Protein AF-A0A2K3DVG2-F1 (afdb_monomer_lite)

Structure (mmCIF, N/CA/C/O backbone):
data_AF-A0A2K3DVG2-F1
#
_entry.id   AF-A0A2K3DVG2-F1
#
loop_
_atom_site.group_PDB
_atom_site.id
_atom_site.type_symbol
_atom_site.label_atom_id
_atom_site.label_alt_id
_atom_site.label_comp_id
_atom_site.label_asym_id
_atom_site.label_entity_id
_atom_site.label_seq_id
_atom_site.pdbx_PDB_ins_code
_atom_site.Cartn_x
_atom_site.Cartn_y
_atom_site.Cartn_z
_atom_site.occupancy
_atom_site.B_iso_or_equiv
_atom_site.auth_seq_id
_atom_site.auth_comp_id
_atom_site.auth_asym_id
_atom_site.auth_atom_id
_atom_site.pdbx_PDB_model_num
ATOM 1 N N . MET A 1 1 ? -57.241 -81.208 40.219 1.00 37.62 1 MET A N 1
ATOM 2 C CA . MET A 1 1 ? -57.334 -80.930 41.671 1.00 37.62 1 MET A CA 1
ATOM 3 C C . MET A 1 1 ? -57.726 -79.460 41.847 1.00 37.62 1 MET A C 1
ATOM 5 O O . MET A 1 1 ? -57.375 -78.682 40.974 1.00 37.62 1 MET A O 1
ATOM 9 N N . MET A 1 2 ? -58.515 -79.149 42.882 1.00 37.03 2 MET A N 1
ATOM 10 C CA . MET A 1 2 ? -59.071 -77.847 43.342 1.00 37.03 2 MET A CA 1
ATOM 11 C C . MET A 1 2 ? -58.503 -76.542 42.711 1.00 37.03 2 MET A C 1
ATOM 13 O O . MET A 1 2 ? -57.295 -76.361 42.696 1.00 37.03 2 MET A O 1
ATOM 17 N N . LEU A 1 3 ? -59.315 -75.684 42.054 1.00 40.66 3 LEU A N 1
ATOM 18 C CA . LEU A 1 3 ? -60.204 -74.611 42.604 1.00 40.66 3 LEU A CA 1
ATOM 19 C C . LEU A 1 3 ? -59.405 -73.389 43.159 1.00 40.66 3 LEU A C 1
ATOM 21 O O . LEU A 1 3 ? -58.378 -73.592 43.781 1.00 40.66 3 LEU A O 1
ATOM 25 N N . THR A 1 4 ? -59.778 -72.100 43.002 1.00 40.56 4 THR A N 1
ATOM 26 C CA . THR A 1 4 ? -61.081 -71.469 42.653 1.00 40.56 4 THR A CA 1
ATOM 27 C C . THR A 1 4 ? -60.950 -69.974 42.239 1.00 40.56 4 THR A C 1
ATOM 29 O O . THR A 1 4 ? -60.139 -69.288 42.837 1.00 40.56 4 THR A O 1
ATOM 32 N N . ARG A 1 5 ? -61.832 -69.492 41.325 1.00 41.22 5 ARG A N 1
ATOM 33 C CA . ARG A 1 5 ? -62.640 -68.212 41.263 1.00 41.22 5 ARG A CA 1
ATOM 34 C C . ARG A 1 5 ? -62.064 -66.867 41.803 1.00 41.22 5 ARG A C 1
ATOM 36 O O . ARG A 1 5 ? -61.372 -66.850 42.803 1.00 41.22 5 ARG A O 1
ATOM 43 N N . LYS A 1 6 ? -62.412 -65.662 41.305 1.00 37.72 6 LYS A N 1
ATOM 44 C CA . LYS A 1 6 ? -63.638 -65.076 40.671 1.00 37.72 6 LYS A CA 1
ATOM 45 C C . LYS A 1 6 ? -63.215 -64.049 39.578 1.00 37.72 6 LYS A C 1
ATOM 47 O O . LYS A 1 6 ? -62.114 -63.536 39.699 1.00 37.72 6 LYS A O 1
ATOM 52 N N . ALA A 1 7 ? -63.917 -63.702 38.487 1.00 43.44 7 ALA A N 1
ATOM 53 C CA . ALA A 1 7 ? -65.335 -63.692 38.063 1.00 43.44 7 ALA A CA 1
ATOM 54 C C . ALA A 1 7 ? -66.119 -62.370 38.285 1.00 43.44 7 ALA A C 1
ATOM 56 O O . ALA A 1 7 ? -65.993 -61.772 39.350 1.00 43.44 7 ALA A O 1
ATOM 57 N N . ILE A 1 8 ? -67.016 -62.081 37.304 1.00 40.38 8 ILE A N 1
ATOM 58 C CA . ILE A 1 8 ? -68.027 -60.984 37.162 1.00 40.38 8 ILE A CA 1
ATOM 59 C C . ILE A 1 8 ? -67.451 -59.657 36.586 1.00 40.38 8 ILE A C 1
ATOM 61 O O . ILE A 1 8 ? -66.428 -59.211 37.085 1.00 40.38 8 ILE A O 1
ATOM 65 N N . ALA A 1 9 ? -68.026 -58.955 35.580 1.00 35.47 9 ALA A N 1
ATOM 66 C CA . ALA A 1 9 ? -69.051 -59.258 34.542 1.00 35.47 9 ALA A CA 1
ATOM 67 C C . ALA A 1 9 ? -69.053 -58.194 33.385 1.00 35.47 9 ALA A C 1
ATOM 69 O O . ALA A 1 9 ? -68.269 -57.251 33.426 1.00 35.47 9 ALA A O 1
ATOM 70 N N . GLY A 1 10 ? -69.919 -58.354 32.359 1.00 33.94 10 GLY A N 1
ATOM 71 C CA . GLY A 1 10 ? -70.271 -57.356 31.305 1.00 33.94 10 GLY A CA 1
ATOM 72 C C . GLY A 1 10 ? -71.602 -56.615 31.601 1.00 33.94 10 GLY A C 1
ATOM 73 O O . GLY A 1 10 ? -71.868 -56.457 32.794 1.00 33.94 10 GLY A O 1
ATOM 74 N N . PRO A 1 11 ? -72.482 -56.225 30.626 1.00 46.34 11 PRO A N 1
ATOM 75 C CA . PRO A 1 11 ? -72.578 -56.653 29.203 1.00 46.34 11 PRO A CA 1
ATOM 76 C C . PRO A 1 11 ? -72.998 -55.567 28.143 1.00 46.34 11 PRO A C 1
ATOM 78 O O . PRO A 1 11 ? -73.192 -54.408 28.480 1.00 46.34 11 PRO A O 1
ATOM 81 N N . GLY A 1 12 ? -73.243 -56.001 26.882 1.00 32.56 12 GLY A N 1
ATOM 82 C CA . GLY A 1 12 ? -74.268 -55.471 25.926 1.00 32.56 12 GLY A CA 1
ATOM 83 C C . GLY A 1 12 ? -73.875 -54.263 25.043 1.00 32.56 12 GLY A C 1
ATOM 84 O O . GLY A 1 12 ? -73.719 -53.180 25.582 1.00 32.56 12 GLY A O 1
ATOM 85 N N . VAL A 1 13 ? -73.631 -54.296 23.716 1.00 36.81 13 VAL A N 1
ATOM 86 C CA . VAL A 1 13 ? -74.191 -54.995 22.514 1.00 36.81 13 VAL A CA 1
ATOM 87 C C . VAL A 1 13 ? -75.562 -54.447 22.029 1.00 36.81 13 VAL A C 1
ATOM 89 O O . VAL A 1 13 ? -76.432 -54.222 22.859 1.00 36.81 13 VAL A O 1
ATOM 92 N N . VAL A 1 14 ? -75.768 -54.366 20.688 1.00 37.28 14 VAL A N 1
ATOM 93 C CA . VAL A 1 14 ? -77.052 -54.132 19.936 1.00 37.28 14 VAL A CA 1
ATOM 94 C C . VAL A 1 14 ? -77.483 -52.633 19.837 1.00 37.28 14 VAL A C 1
ATOM 96 O O . VAL A 1 14 ? -77.373 -51.926 20.823 1.00 37.28 14 VAL A O 1
ATOM 99 N N . SER A 1 15 ? -77.988 -52.021 18.737 1.00 36.34 15 SER A N 1
ATOM 100 C CA . SER A 1 15 ? -78.215 -52.378 17.308 1.00 36.34 15 SER A CA 1
ATOM 101 C C . SER A 1 15 ? -78.378 -51.124 16.404 1.00 36.34 15 SER A C 1
ATOM 103 O O . SER A 1 15 ? -78.744 -50.050 16.863 1.00 36.34 15 SER A O 1
ATOM 105 N N . SER A 1 16 ? -78.205 -51.337 15.092 1.00 38.72 16 SER A N 1
ATOM 106 C CA . SER A 1 16 ? -78.696 -50.575 13.922 1.00 38.72 16 SER A CA 1
ATOM 107 C C . SER A 1 16 ? -79.990 -49.731 14.034 1.00 38.72 16 SER A C 1
ATOM 109 O O . SER A 1 16 ? -80.951 -50.139 14.690 1.00 38.72 16 SER A O 1
ATOM 111 N N . ARG A 1 17 ? -80.097 -48.691 13.180 1.00 36.03 17 ARG A N 1
ATOM 112 C CA . ARG A 1 17 ? -80.948 -48.744 11.960 1.00 36.03 17 ARG A CA 1
ATOM 113 C C . ARG A 1 17 ? -80.698 -47.604 10.960 1.00 36.03 17 ARG A C 1
ATOM 115 O O . ARG A 1 17 ? -80.512 -46.455 11.334 1.00 36.03 17 ARG A O 1
ATOM 122 N N . SER A 1 18 ? -80.773 -47.953 9.675 1.00 42.66 18 SER A N 1
ATOM 123 C CA . SER A 1 18 ? -80.978 -47.023 8.558 1.00 42.66 18 SER A CA 1
ATOM 124 C C . SER A 1 18 ? -82.474 -46.924 8.257 1.00 42.66 18 SER A C 1
ATOM 126 O O . SER A 1 18 ? -83.142 -47.956 8.179 1.00 42.66 18 SER A O 1
ATOM 128 N N . THR A 1 19 ? -82.980 -45.711 8.028 1.00 40.72 19 THR A N 1
ATOM 129 C CA . THR A 1 19 ? -84.253 -45.467 7.332 1.00 40.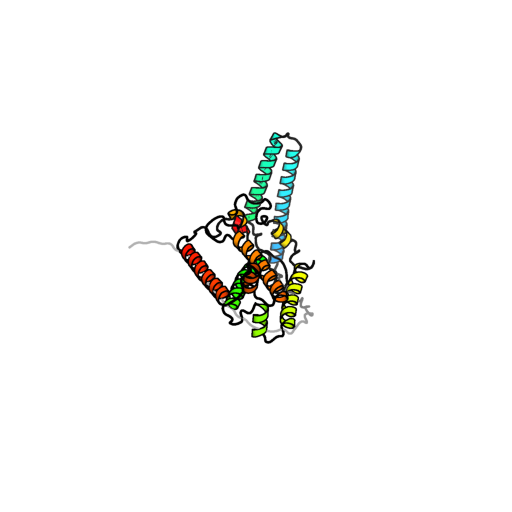72 19 THR A CA 1
ATOM 130 C C . THR A 1 19 ? -84.162 -44.168 6.542 1.00 40.72 19 THR A C 1
ATOM 132 O O . THR A 1 19 ? -84.059 -43.091 7.125 1.00 40.72 19 THR A O 1
ATOM 135 N N . ALA A 1 20 ? -84.245 -44.261 5.218 1.00 37.03 20 ALA A N 1
ATOM 136 C CA . ALA A 1 20 ? -84.436 -43.114 4.338 1.00 37.03 20 ALA A CA 1
ATOM 137 C C . ALA A 1 20 ? -85.915 -42.996 3.949 1.00 37.03 20 ALA A C 1
ATOM 139 O O . ALA A 1 20 ? -86.496 -44.013 3.565 1.00 37.03 20 ALA A O 1
ATOM 140 N N . ARG A 1 21 ? -86.488 -41.779 3.936 1.00 35.72 21 ARG A N 1
ATOM 141 C CA . ARG A 1 21 ? -87.393 -41.328 2.855 1.00 35.72 21 ARG A CA 1
ATOM 142 C C . ARG A 1 21 ? -87.880 -39.879 2.974 1.00 35.72 21 ARG A C 1
ATOM 144 O O . ARG A 1 21 ? -87.910 -39.310 4.053 1.00 35.72 21 ARG A O 1
ATOM 151 N N . ALA A 1 22 ? -88.392 -39.430 1.823 1.00 35.47 22 ALA A N 1
ATOM 152 C CA . ALA A 1 22 ? -89.328 -38.329 1.584 1.00 35.47 22 ALA A CA 1
ATOM 153 C C . ALA A 1 22 ? -88.763 -36.904 1.696 1.00 35.47 22 ALA A C 1
ATOM 155 O O . ALA A 1 22 ? -88.373 -36.434 2.758 1.00 35.47 22 ALA A O 1
ATOM 156 N N . GLY A 1 23 ? -88.757 -36.210 0.555 1.00 36.94 23 GLY A N 1
ATOM 157 C CA . GLY A 1 23 ? -88.440 -34.788 0.476 1.00 36.94 23 GLY A CA 1
ATOM 158 C C . GLY A 1 23 ? -89.676 -33.904 0.637 1.00 36.94 23 GLY A C 1
ATOM 159 O O . GLY A 1 23 ? -90.808 -34.347 0.445 1.00 36.94 23 GLY A O 1
ATOM 160 N N . VAL A 1 24 ? -89.424 -32.627 0.916 1.00 40.53 24 VAL A N 1
ATOM 161 C CA . VAL A 1 24 ? -90.372 -31.516 0.776 1.00 40.53 24 VAL A CA 1
ATOM 162 C C . VAL A 1 24 ? -89.637 -30.384 0.050 1.00 40.53 24 VAL A C 1
ATOM 164 O O . VAL A 1 24 ? -88.435 -30.197 0.243 1.00 40.53 24 VAL A O 1
ATOM 167 N N . ALA A 1 25 ? -90.344 -29.681 -0.835 1.00 43.41 25 ALA A N 1
ATOM 168 C CA . ALA A 1 25 ? -89.818 -28.588 -1.656 1.00 43.41 25 ALA A CA 1
ATOM 169 C C . ALA A 1 25 ? -89.560 -27.300 -0.819 1.00 43.41 25 ALA A C 1
ATOM 171 O O . ALA A 1 25 ? -89.918 -27.255 0.360 1.00 43.41 25 ALA A O 1
ATOM 172 N N . PRO A 1 26 ? -88.876 -26.271 -1.361 1.00 46.56 26 PRO A N 1
ATOM 173 C CA . PRO A 1 26 ? -88.075 -25.357 -0.546 1.00 46.56 26 PRO A CA 1
ATOM 174 C C . PRO A 1 26 ? -88.854 -24.202 0.097 1.00 46.56 26 PRO A C 1
ATOM 176 O O . PRO A 1 26 ? -89.750 -23.612 -0.504 1.00 46.56 26 PRO A O 1
ATOM 179 N N . VAL A 1 27 ? -88.392 -23.788 1.280 1.00 48.88 27 VAL A N 1
ATOM 180 C CA . VAL A 1 27 ? -88.688 -22.475 1.875 1.00 48.88 27 VAL A CA 1
ATOM 181 C C . VAL A 1 27 ? -87.583 -21.492 1.451 1.00 48.88 27 VAL A C 1
ATOM 183 O O . VAL A 1 27 ? -86.404 -21.837 1.582 1.00 48.88 27 VAL A O 1
ATOM 186 N N . PRO A 1 28 ? -87.903 -20.278 0.961 1.00 43.75 28 PRO A N 1
ATOM 187 C CA . PRO A 1 28 ? -86.893 -19.311 0.539 1.00 43.75 28 PRO A CA 1
ATOM 188 C C . PRO A 1 28 ? -86.192 -18.686 1.752 1.00 43.75 28 PRO A C 1
ATOM 190 O O . PRO A 1 28 ? -86.671 -17.723 2.351 1.00 43.75 28 PRO A O 1
ATOM 193 N N . LEU A 1 29 ? -85.028 -19.226 2.116 1.00 44.28 29 LEU A N 1
ATOM 194 C CA . LEU A 1 29 ? -84.149 -18.595 3.096 1.00 44.28 29 LEU A CA 1
ATOM 195 C C . LEU A 1 29 ? -83.427 -17.399 2.463 1.00 44.28 29 LEU A C 1
ATOM 197 O O . LEU A 1 29 ? -82.769 -17.517 1.431 1.00 44.28 29 LEU A O 1
ATOM 201 N N . GLN A 1 30 ? -83.568 -16.250 3.123 1.00 48.69 30 GLN A N 1
ATOM 202 C CA . GLN A 1 30 ? -82.983 -14.961 2.752 1.00 48.69 30 GLN A CA 1
ATOM 203 C C . GLN A 1 30 ? -81.460 -15.055 2.531 1.00 48.69 30 GLN A C 1
ATOM 205 O O . GLN A 1 30 ? -80.800 -15.894 3.157 1.00 48.69 30 GLN A O 1
ATOM 210 N N . PRO A 1 31 ? -80.870 -14.191 1.678 1.00 41.28 31 PRO A N 1
ATOM 211 C CA . PRO A 1 31 ? -79.449 -14.252 1.360 1.00 41.28 31 PRO A CA 1
ATOM 212 C C . PRO A 1 31 ? -78.599 -14.028 2.614 1.00 41.28 31 PRO A C 1
ATOM 214 O O . PRO A 1 31 ? -78.414 -12.902 3.078 1.00 41.28 31 PRO A O 1
ATOM 217 N N . ARG A 1 32 ? -78.028 -15.114 3.149 1.00 40.12 32 ARG A N 1
ATOM 218 C CA . ARG A 1 32 ? -76.966 -15.024 4.151 1.00 40.12 32 ARG A CA 1
ATOM 219 C C . ARG A 1 32 ? -75.759 -14.363 3.501 1.00 40.12 32 ARG A C 1
ATOM 221 O O . ARG A 1 32 ? -75.013 -15.014 2.769 1.00 40.12 32 ARG A O 1
ATOM 228 N N . LEU A 1 33 ? -75.572 -13.080 3.809 1.00 43.88 33 LEU A N 1
ATOM 229 C CA . LEU A 1 33 ? -74.310 -12.370 3.649 1.00 43.88 33 LEU A CA 1
ATOM 230 C C . LEU A 1 33 ? -73.185 -13.282 4.142 1.00 43.88 33 LEU A C 1
ATOM 232 O O . LEU A 1 33 ? -73.081 -13.569 5.336 1.00 43.88 33 LEU A O 1
ATOM 236 N N . ARG A 1 34 ? -72.355 -13.767 3.213 1.00 39.91 34 ARG A N 1
ATOM 237 C CA . ARG A 1 34 ? -71.096 -14.411 3.574 1.00 39.91 34 ARG A CA 1
ATOM 238 C C . ARG A 1 34 ? -70.229 -13.318 4.178 1.00 39.91 34 ARG A C 1
ATOM 240 O O . ARG A 1 34 ? -69.643 -12.535 3.435 1.00 39.91 34 ARG A O 1
ATOM 247 N N . SER A 1 35 ? -70.142 -13.269 5.504 1.00 46.75 35 SER A N 1
ATOM 248 C CA . SER A 1 35 ? -69.036 -12.576 6.144 1.00 46.75 35 SER A CA 1
ATOM 249 C C . SER A 1 35 ? -67.760 -13.238 5.636 1.00 46.75 35 SER A C 1
ATOM 251 O O . SER A 1 35 ? -67.471 -14.403 5.923 1.00 46.75 35 SER A O 1
ATOM 253 N N . SER A 1 36 ? -67.014 -12.512 4.808 1.00 44.84 36 SER A N 1
ATOM 254 C CA . SER A 1 36 ? -65.647 -12.877 4.496 1.00 44.84 36 SER A CA 1
ATOM 255 C C . SER A 1 36 ? -64.893 -12.839 5.817 1.00 44.84 36 SER A C 1
ATOM 257 O O . SER A 1 36 ? -64.574 -11.775 6.345 1.00 44.84 36 SER A O 1
ATOM 259 N N . VAL A 1 37 ? -64.629 -14.019 6.383 1.00 42.47 37 VAL A N 1
ATOM 260 C CA . VAL A 1 37 ? -63.646 -14.150 7.453 1.00 42.47 37 VAL A CA 1
ATOM 261 C C . VAL A 1 37 ? -62.312 -13.794 6.818 1.00 42.47 37 VAL A C 1
ATOM 263 O O . VAL A 1 37 ? -61.633 -14.642 6.238 1.00 42.47 37 VAL A O 1
ATOM 266 N N . VAL A 1 38 ? -61.968 -12.509 6.895 1.00 41.66 38 VAL A N 1
ATOM 267 C CA . VAL A 1 38 ? -60.622 -12.019 6.648 1.00 41.66 38 VAL A CA 1
ATOM 268 C C . VAL A 1 38 ? -59.760 -12.730 7.677 1.00 41.66 38 VAL A C 1
ATOM 270 O O . VAL A 1 38 ? -59.699 -12.337 8.842 1.00 41.66 38 VAL A O 1
ATOM 273 N N . ARG A 1 39 ? -59.124 -13.826 7.253 1.00 38.81 39 ARG A N 1
ATOM 274 C CA . ARG A 1 39 ? -58.001 -14.403 7.980 1.00 38.81 39 ARG A CA 1
ATOM 275 C C . ARG A 1 39 ? -56.922 -13.334 7.951 1.00 38.81 39 ARG A C 1
ATOM 277 O O . ARG A 1 39 ? -56.181 -13.236 6.977 1.00 38.81 39 ARG A O 1
ATOM 284 N N . ARG A 1 40 ? -56.908 -12.488 8.986 1.00 40.25 40 ARG A N 1
ATOM 285 C CA . ARG A 1 40 ? -55.844 -11.517 9.221 1.00 40.25 40 ARG A CA 1
ATOM 286 C C . ARG A 1 40 ? -54.543 -12.308 9.130 1.00 40.25 40 ARG A C 1
ATOM 288 O O . ARG A 1 40 ? -54.395 -13.303 9.843 1.00 40.25 40 ARG A O 1
ATOM 295 N N . PHE A 1 41 ? -53.675 -11.932 8.190 1.00 36.91 41 PHE A N 1
ATOM 296 C CA . PHE A 1 41 ? -52.368 -12.563 8.067 1.00 36.91 41 PHE A CA 1
ATOM 297 C C . PHE A 1 41 ? -51.701 -12.493 9.438 1.00 36.91 41 PHE A C 1
ATOM 299 O O . PHE A 1 41 ? -51.724 -11.450 10.093 1.00 36.91 41 PHE A O 1
ATOM 306 N N . LYS A 1 42 ? -51.184 -13.630 9.903 1.00 43.28 42 LYS A N 1
ATOM 307 C CA . LYS A 1 42 ? -50.429 -13.688 11.147 1.00 43.28 42 LYS A CA 1
ATOM 308 C C . LYS A 1 42 ? -49.055 -13.101 10.839 1.00 43.28 42 LYS A C 1
ATOM 310 O O . LYS A 1 42 ? -48.156 -13.831 10.437 1.00 43.28 42 LYS A O 1
ATOM 315 N N . GLU A 1 43 ? -48.954 -11.778 10.929 1.00 47.31 43 GLU A N 1
ATOM 316 C CA . GLU A 1 43 ? -47.677 -11.067 10.904 1.00 47.31 43 GLU A CA 1
ATOM 317 C C . GLU A 1 43 ? -46.760 -11.651 11.993 1.00 47.31 43 GLU A C 1
ATOM 319 O O . GLU A 1 43 ? -47.235 -12.190 13.001 1.00 47.31 43 GLU A O 1
ATOM 324 N N . ASN A 1 44 ? -45.447 -11.618 11.756 1.00 49.09 44 ASN A N 1
ATOM 325 C CA . ASN A 1 44 ? -44.454 -12.226 12.642 1.00 49.09 44 ASN A CA 1
ATOM 326 C C . ASN A 1 44 ? -44.323 -11.425 13.947 1.00 49.09 44 ASN A C 1
ATOM 328 O O . ASN A 1 44 ? -43.372 -10.669 14.133 1.00 49.09 44 ASN A O 1
ATOM 332 N N . ASN A 1 45 ? -45.254 -11.649 14.880 1.00 53.31 45 ASN A N 1
ATOM 333 C CA . ASN A 1 45 ? -45.205 -11.076 16.227 1.00 53.31 45 ASN A CA 1
ATOM 334 C C . ASN A 1 45 ? -43.869 -11.353 16.934 1.00 53.31 45 ASN A C 1
ATOM 336 O O . ASN A 1 45 ? -43.460 -10.548 17.757 1.00 53.31 45 ASN A O 1
ATOM 340 N N . GLU A 1 46 ? -43.165 -12.440 16.593 1.00 57.25 46 GLU A N 1
ATOM 341 C CA . GLU A 1 46 ? -41.865 -12.791 17.180 1.00 57.25 46 GLU A CA 1
ATOM 342 C C . GLU A 1 46 ? -40.832 -11.659 17.068 1.00 57.25 46 GLU A C 1
ATOM 344 O O . GLU A 1 46 ? -40.092 -11.421 18.017 1.00 57.25 46 GLU A O 1
ATOM 349 N N . GLU A 1 47 ? -40.798 -10.916 15.957 1.00 55.06 47 GLU A N 1
ATOM 350 C CA . GLU A 1 47 ? -39.827 -9.831 15.764 1.00 55.06 47 GLU A CA 1
ATOM 351 C C . GLU A 1 47 ? -40.197 -8.586 16.592 1.00 55.06 47 GLU A C 1
ATOM 353 O O . GLU A 1 47 ? -39.338 -7.986 17.241 1.00 55.06 47 GLU A O 1
ATOM 358 N N . THR A 1 48 ? -41.490 -8.253 16.671 1.00 60.06 48 THR A N 1
ATOM 359 C CA . THR A 1 48 ? -42.007 -7.145 17.495 1.00 60.06 48 THR A CA 1
ATOM 360 C C . THR A 1 48 ? -41.937 -7.450 18.998 1.00 60.06 48 THR A C 1
ATOM 362 O O . THR A 1 48 ? -41.616 -6.570 19.799 1.00 60.06 48 THR A O 1
ATOM 365 N N . ASP A 1 49 ? -42.184 -8.700 19.392 1.00 61.53 49 ASP A N 1
ATOM 366 C CA . ASP A 1 49 ? -42.064 -9.174 20.772 1.00 61.53 49 ASP A CA 1
ATOM 367 C C . ASP A 1 49 ? -40.588 -9.219 21.206 1.00 61.53 49 ASP A C 1
ATOM 369 O O . ASP A 1 49 ? -40.270 -8.801 22.322 1.00 61.53 49 ASP A O 1
ATOM 373 N N . LEU A 1 50 ? -39.665 -9.616 20.316 1.00 65.12 50 LEU A N 1
ATOM 374 C CA . LEU A 1 50 ? -38.216 -9.509 20.539 1.00 65.12 50 LEU A CA 1
ATOM 375 C C . LEU A 1 50 ? -37.758 -8.051 20.696 1.00 65.12 50 LEU A C 1
ATOM 377 O O . LEU A 1 50 ? -36.944 -7.764 21.577 1.00 65.12 50 LEU A O 1
ATOM 381 N N . GLU A 1 51 ? -38.270 -7.110 19.897 1.00 68.44 51 GLU A N 1
ATOM 382 C CA . GLU A 1 51 ? -37.975 -5.685 20.096 1.00 68.44 51 GLU A CA 1
ATOM 383 C C . GLU A 1 51 ? -38.525 -5.151 21.426 1.00 68.44 51 GLU A C 1
ATOM 385 O O . GLU A 1 51 ? -37.822 -4.415 22.126 1.00 68.44 51 GLU A O 1
ATOM 390 N N . MET A 1 52 ? -39.743 -5.536 21.823 1.00 64.56 52 MET A N 1
ATOM 391 C CA . MET A 1 52 ? -40.301 -5.160 23.127 1.00 64.56 52 MET A CA 1
ATOM 392 C C . MET A 1 52 ? -39.504 -5.748 24.297 1.00 64.56 52 MET A C 1
ATOM 394 O O . MET A 1 52 ? -39.283 -5.045 25.284 1.00 64.56 52 MET A O 1
ATOM 398 N N . GLN A 1 53 ? -39.033 -6.994 24.195 1.00 66.56 53 GLN A N 1
ATOM 399 C CA . GLN A 1 53 ? -38.154 -7.600 25.200 1.00 66.56 53 GLN A CA 1
ATOM 400 C C . GLN A 1 53 ? -36.825 -6.839 25.305 1.00 66.56 53 GLN A C 1
ATOM 402 O O . GLN A 1 53 ? -36.466 -6.400 26.397 1.00 66.56 53 GLN A O 1
ATOM 407 N N . ARG A 1 54 ? -36.153 -6.557 24.178 1.00 67.56 54 ARG A N 1
ATOM 408 C CA . ARG A 1 54 ? -34.906 -5.765 24.161 1.00 67.56 54 ARG A CA 1
ATOM 409 C C . ARG A 1 54 ? -35.086 -4.357 24.734 1.00 67.56 54 ARG A C 1
ATOM 411 O O . ARG A 1 54 ? -34.196 -3.869 25.425 1.00 67.56 54 ARG A O 1
ATOM 418 N N . ARG A 1 55 ? -36.220 -3.691 24.474 1.00 69.81 55 ARG A N 1
ATOM 419 C CA . ARG A 1 55 ? -36.526 -2.373 25.064 1.00 69.81 55 ARG A CA 1
ATOM 420 C C . ARG A 1 55 ? -36.666 -2.451 26.585 1.00 69.81 55 ARG A C 1
ATOM 422 O O . ARG A 1 55 ? -36.044 -1.646 27.270 1.00 69.81 55 ARG A O 1
ATOM 429 N N . ARG A 1 56 ? -37.387 -3.449 27.110 1.00 70.69 56 ARG A N 1
ATOM 430 C CA . ARG A 1 56 ? -37.527 -3.671 28.564 1.00 70.69 56 ARG A CA 1
ATOM 431 C C . ARG A 1 56 ? -36.186 -3.984 29.231 1.00 70.69 56 ARG A C 1
ATOM 433 O O . ARG A 1 56 ? -35.876 -3.402 30.265 1.00 70.69 56 ARG A O 1
ATOM 440 N N . GLU A 1 57 ? -35.358 -4.828 28.617 1.00 69.12 57 GLU A N 1
ATOM 441 C CA . GLU A 1 57 ? -34.003 -5.111 29.111 1.00 69.12 57 GLU A CA 1
ATOM 442 C C . GLU A 1 57 ? -33.114 -3.856 29.125 1.00 69.12 57 GLU A C 1
ATOM 444 O O . GLU A 1 57 ? -32.397 -3.617 30.098 1.00 69.12 57 GLU A O 1
ATOM 449 N N . MET A 1 58 ? -33.175 -3.018 28.082 1.00 58.53 58 MET A N 1
ATOM 450 C CA . MET A 1 58 ? -32.441 -1.747 28.045 1.00 58.53 58 MET A CA 1
ATOM 451 C C . MET A 1 58 ? -32.940 -0.745 29.093 1.00 58.53 58 MET A C 1
ATOM 453 O O . MET A 1 58 ? -32.121 -0.067 29.712 1.00 58.53 58 MET A O 1
ATOM 457 N N . GLU A 1 59 ? -34.251 -0.661 29.330 1.00 72.75 59 GLU A N 1
ATOM 458 C CA . GLU A 1 59 ? -34.829 0.189 30.378 1.00 72.75 59 GLU A CA 1
ATOM 459 C C . GLU A 1 59 ? -34.431 -0.285 31.782 1.00 72.75 59 GLU A C 1
ATOM 461 O O . GLU A 1 59 ? -34.038 0.539 32.608 1.00 72.75 59 GLU A O 1
ATOM 466 N N . GLU A 1 60 ? -34.421 -1.596 32.050 1.00 75.38 60 GLU A N 1
ATOM 467 C CA . GLU A 1 60 ? -33.910 -2.140 33.314 1.00 75.38 60 GLU A CA 1
ATOM 468 C C . GLU A 1 60 ? -32.416 -1.866 33.518 1.00 75.38 60 GLU A C 1
ATOM 470 O O . GLU A 1 60 ? -32.010 -1.464 34.611 1.00 75.38 60 GLU A O 1
ATOM 475 N N . VAL A 1 61 ? -31.586 -2.060 32.487 1.00 68.56 61 VAL A N 1
ATOM 476 C CA . VAL A 1 61 ? -30.146 -1.760 32.557 1.00 68.56 61 VAL A CA 1
ATOM 477 C C . VAL A 1 61 ? -29.922 -0.272 32.815 1.00 68.56 61 VAL A C 1
ATOM 479 O O . VAL A 1 61 ? -29.132 0.079 33.692 1.00 68.56 61 VAL A O 1
ATOM 482 N N . ARG A 1 62 ? -30.653 0.604 32.116 1.00 68.94 62 ARG A N 1
ATOM 483 C CA . ARG A 1 62 ? -30.573 2.053 32.316 1.00 68.94 62 ARG A CA 1
ATOM 484 C C . ARG A 1 62 ? -31.015 2.451 33.727 1.00 68.94 62 ARG A C 1
ATOM 486 O O . ARG A 1 62 ? -30.317 3.232 34.367 1.00 68.94 62 ARG A O 1
ATOM 493 N N . ARG A 1 63 ? -32.101 1.875 34.256 1.00 75.81 63 ARG A N 1
ATOM 494 C CA . ARG A 1 63 ? -32.560 2.148 35.629 1.00 75.81 63 ARG A CA 1
ATOM 495 C C . ARG A 1 63 ? -31.528 1.706 36.669 1.00 75.81 63 ARG A C 1
ATOM 497 O O . ARG A 1 63 ? -31.234 2.463 37.585 1.00 75.81 63 ARG A O 1
ATOM 504 N N . ARG A 1 64 ? -30.903 0.533 36.494 1.00 72.25 64 ARG A N 1
ATOM 505 C CA . ARG A 1 64 ? -29.805 0.066 37.366 1.00 72.25 64 ARG A CA 1
ATOM 506 C C . ARG A 1 64 ? -28.565 0.965 37.279 1.00 72.25 64 ARG A C 1
ATOM 508 O O . ARG A 1 64 ? -27.906 1.170 38.294 1.00 72.25 64 ARG A O 1
ATOM 515 N N . GLN A 1 65 ? -28.258 1.526 36.106 1.00 60.84 65 GLN A N 1
ATOM 516 C CA . GLN A 1 65 ? -27.188 2.520 35.950 1.00 60.84 65 GLN A CA 1
ATOM 517 C C . GLN A 1 65 ? -27.527 3.846 36.648 1.00 60.84 65 GLN A C 1
ATOM 519 O O . GLN A 1 65 ? -26.687 4.368 37.374 1.00 60.84 65 GLN A O 1
ATOM 524 N N . GLU A 1 66 ? -28.747 4.367 36.496 1.00 70.00 66 GLU A N 1
ATOM 525 C CA . GLU A 1 66 ? -29.205 5.587 37.182 1.00 70.00 66 GLU A CA 1
ATOM 526 C C . GLU A 1 66 ? -29.240 5.405 38.715 1.00 70.00 66 GLU A C 1
ATOM 528 O O . GLU A 1 66 ? -28.750 6.265 39.448 1.00 70.00 66 GLU A O 1
ATOM 533 N N . GLU A 1 67 ? -29.718 4.258 39.214 1.00 74.06 67 GLU A N 1
ATOM 534 C CA . GLU A 1 67 ? -29.680 3.891 40.640 1.00 74.06 67 GLU A CA 1
ATOM 535 C C . GLU A 1 67 ? -28.238 3.797 41.182 1.00 74.06 67 GLU A C 1
ATOM 537 O O . GLU A 1 67 ? -27.966 4.257 42.293 1.00 74.06 67 GLU A O 1
ATOM 542 N N . ALA A 1 68 ? -27.300 3.230 40.413 1.00 68.12 68 ALA A N 1
ATOM 543 C CA . ALA A 1 68 ? -25.890 3.151 40.799 1.00 68.12 68 ALA A CA 1
ATOM 544 C C . ALA A 1 68 ? -25.211 4.533 40.806 1.00 68.12 68 ALA A C 1
ATOM 546 O O . ALA A 1 68 ? -24.511 4.867 41.761 1.00 68.12 68 ALA A O 1
ATOM 547 N N . ILE A 1 69 ? -25.455 5.358 39.782 1.00 69.50 69 ILE A N 1
ATOM 548 C CA . ILE A 1 69 ? -24.912 6.721 39.678 1.00 69.50 69 ILE A CA 1
ATOM 549 C C . ILE A 1 69 ? -25.427 7.602 40.820 1.00 69.50 69 ILE A C 1
ATOM 551 O O . ILE A 1 69 ? -24.634 8.328 41.418 1.00 69.50 69 ILE A O 1
ATOM 555 N N . ASN A 1 70 ? -26.713 7.513 41.172 1.00 72.81 70 ASN A N 1
ATOM 556 C CA . ASN A 1 70 ? -27.263 8.268 42.300 1.00 72.81 70 ASN A CA 1
ATOM 557 C C . ASN A 1 70 ? -26.662 7.807 43.637 1.00 72.81 70 ASN A C 1
ATOM 559 O O . ASN A 1 70 ? -26.183 8.646 44.389 1.00 72.81 70 ASN A O 1
ATOM 563 N N . LYS A 1 71 ? -26.526 6.496 43.889 1.00 74.69 71 LYS A N 1
ATOM 564 C CA . LYS A 1 71 ? -25.833 5.998 45.097 1.00 74.69 71 LYS A CA 1
ATOM 565 C C . LYS A 1 71 ? -24.382 6.479 45.202 1.00 74.69 71 LYS A C 1
ATOM 567 O O . LYS A 1 71 ? -23.937 6.833 46.293 1.00 74.69 71 LYS A O 1
ATOM 572 N N . ILE A 1 72 ? -23.652 6.517 44.083 1.00 66.62 72 ILE A N 1
ATOM 573 C CA . ILE A 1 72 ? -22.285 7.062 44.021 1.00 66.62 72 ILE A CA 1
ATOM 574 C C . ILE A 1 72 ? -22.290 8.572 44.296 1.00 66.62 72 ILE A C 1
ATOM 576 O O . ILE A 1 72 ? -21.423 9.057 45.018 1.00 66.62 72 ILE A O 1
ATOM 580 N N . ARG A 1 73 ? -23.262 9.315 43.754 1.00 65.62 73 ARG A N 1
ATOM 581 C CA . ARG A 1 73 ? -23.421 10.760 43.974 1.00 65.62 73 ARG A CA 1
ATOM 582 C C . ARG A 1 73 ? -23.688 11.083 45.441 1.00 65.62 73 ARG A C 1
ATOM 584 O O . ARG A 1 73 ? -22.983 11.921 45.995 1.00 65.62 73 ARG A O 1
ATOM 591 N N . ASP A 1 74 ? -24.633 10.382 46.057 1.00 65.12 74 ASP A N 1
ATOM 592 C CA . ASP A 1 74 ? -25.017 10.570 47.457 1.00 65.12 74 ASP A CA 1
ATOM 593 C C . ASP A 1 74 ? -23.838 10.222 48.387 1.00 65.12 74 ASP A C 1
ATOM 595 O O . ASP A 1 74 ? -23.500 10.985 49.290 1.00 65.12 74 ASP A O 1
ATOM 599 N N . SER A 1 75 ? -23.113 9.138 48.083 1.00 58.88 75 SER A N 1
ATOM 600 C CA . SER A 1 75 ? -21.904 8.723 48.817 1.00 58.88 75 SER A CA 1
ATOM 601 C C . SER A 1 75 ? -20.713 9.676 48.621 1.00 58.88 75 SER A C 1
ATOM 603 O O . SER A 1 75 ? -19.860 9.803 49.498 1.00 58.88 75 SER A O 1
ATOM 605 N N . ALA A 1 76 ? -20.632 10.367 47.480 1.00 54.16 76 ALA A N 1
ATOM 606 C CA . ALA A 1 76 ? -19.585 11.346 47.186 1.00 54.16 76 ALA A CA 1
ATOM 607 C C . ALA A 1 76 ? -19.848 12.734 47.797 1.00 54.16 76 ALA A C 1
ATOM 609 O O . ALA A 1 76 ? -18.931 13.563 47.821 1.00 54.16 76 ALA A O 1
ATOM 610 N N . GLN A 1 77 ? -21.073 13.001 48.262 1.00 56.97 77 GLN A N 1
ATOM 611 C CA . GLN A 1 77 ? -21.474 14.311 48.772 1.00 56.97 77 GLN A CA 1
ATOM 612 C C . GLN A 1 77 ? -21.171 14.500 50.272 1.00 56.97 77 GLN A C 1
ATOM 614 O O . GLN A 1 77 ? -21.106 15.646 50.713 1.00 56.97 77 GLN A O 1
ATOM 619 N N . ASP A 1 78 ? -20.908 13.418 51.021 1.00 60.72 78 ASP A N 1
ATOM 620 C CA . ASP A 1 78 ? -20.844 13.440 52.497 1.00 60.72 78 ASP A CA 1
ATOM 621 C C . ASP A 1 78 ? -19.512 12.952 53.119 1.00 60.72 78 ASP A C 1
ATOM 623 O O . ASP A 1 78 ? -19.401 12.833 54.337 1.00 60.72 78 ASP A O 1
ATOM 627 N N . VAL A 1 79 ? -18.466 12.647 52.326 1.00 52.97 79 VAL A N 1
ATOM 628 C CA . VAL A 1 79 ? -17.224 12.053 52.879 1.00 52.97 79 VAL A CA 1
ATOM 629 C C . VAL A 1 79 ? -15.912 12.628 52.314 1.00 52.97 79 VAL A C 1
ATOM 631 O O . VAL A 1 79 ? -15.772 12.970 51.136 1.00 52.97 79 VAL A O 1
ATOM 634 N N . GLY A 1 80 ? -14.917 12.745 53.203 1.00 64.81 80 GLY A N 1
ATOM 635 C CA . GLY A 1 80 ? -13.605 13.348 52.956 1.00 64.81 80 GLY A CA 1
ATOM 636 C C . GLY A 1 80 ? -12.631 12.532 52.089 1.00 64.81 80 GLY A C 1
ATOM 637 O O . GLY A 1 80 ? -12.955 11.505 51.494 1.00 64.81 80 GLY A O 1
ATOM 638 N N . ASN A 1 81 ? -11.384 13.011 52.017 1.00 58.06 81 ASN A N 1
ATOM 639 C CA . ASN A 1 81 ? -10.398 12.592 51.009 1.00 58.06 81 ASN A CA 1
ATOM 640 C C . ASN A 1 81 ? -10.068 11.086 50.969 1.00 58.06 81 ASN A C 1
ATOM 642 O O . ASN A 1 81 ? -9.722 10.600 49.895 1.00 58.06 81 ASN A O 1
ATOM 646 N N . SER A 1 82 ? -10.194 10.350 52.081 1.00 54.12 82 SER A N 1
ATOM 647 C CA . SER A 1 82 ? -9.959 8.895 52.099 1.00 54.12 82 SER A CA 1
ATOM 648 C C . SER A 1 82 ? -11.067 8.132 51.364 1.00 54.12 82 SER A C 1
ATOM 650 O O . SER A 1 82 ? -10.784 7.343 50.466 1.00 54.12 82 SER A O 1
ATOM 652 N N . ALA A 1 83 ? -12.335 8.455 51.639 1.00 58.53 83 ALA A N 1
ATOM 653 C CA . ALA A 1 83 ? -13.469 7.858 50.938 1.00 58.53 83 ALA A CA 1
ATOM 654 C C . ALA A 1 83 ? -13.511 8.261 49.457 1.00 58.53 83 ALA A C 1
ATOM 656 O O . ALA A 1 83 ? -13.894 7.462 48.615 1.00 58.53 83 ALA A O 1
ATOM 657 N N . LYS A 1 84 ? -13.016 9.452 49.083 1.00 57.88 84 LYS A N 1
ATOM 658 C CA . LYS A 1 84 ? -12.808 9.794 47.660 1.00 57.88 84 LYS A CA 1
ATOM 659 C C . LYS A 1 84 ? -11.798 8.882 46.951 1.00 57.88 84 LYS A C 1
ATOM 661 O O . LYS A 1 84 ? -11.850 8.794 45.724 1.00 57.88 84 LYS A O 1
ATOM 666 N N . GLN A 1 85 ? -10.877 8.232 47.669 1.00 65.06 85 GLN A N 1
ATOM 667 C CA . GLN A 1 85 ? -9.996 7.216 47.084 1.00 65.06 85 GLN A CA 1
ATOM 668 C C . GLN A 1 85 ? -10.675 5.845 47.004 1.00 65.06 85 GLN A C 1
ATOM 670 O O . GLN A 1 85 ? -10.561 5.206 45.959 1.00 65.06 85 GLN A O 1
ATOM 675 N N . GLU A 1 86 ? -11.438 5.434 48.023 1.00 66.50 86 GLU A N 1
ATOM 676 C CA . GLU A 1 86 ? -12.277 4.224 47.951 1.00 66.50 86 GLU A CA 1
ATOM 677 C C . GLU A 1 86 ? -13.327 4.325 46.845 1.00 66.50 86 GLU A C 1
ATOM 679 O O . GLU A 1 86 ? -13.313 3.505 45.941 1.00 66.50 86 GLU A O 1
ATOM 684 N N . ILE A 1 87 ? -14.121 5.397 46.788 1.00 65.12 87 ILE A N 1
ATOM 685 C CA . ILE A 1 87 ? -15.102 5.627 45.715 1.00 65.12 87 ILE A CA 1
ATOM 686 C C . ILE A 1 87 ? -14.425 5.621 44.335 1.00 65.12 87 ILE A C 1
ATOM 688 O O . ILE A 1 87 ? -14.988 5.096 43.382 1.00 65.12 87 ILE A O 1
ATOM 692 N N . LYS A 1 88 ? -13.196 6.139 44.186 1.00 65.06 88 LYS A N 1
ATOM 693 C CA . LYS A 1 88 ? -12.445 6.028 42.918 1.00 65.06 88 LYS A CA 1
ATOM 694 C C . LYS A 1 88 ? -12.004 4.598 42.598 1.00 65.06 88 LYS A C 1
ATOM 696 O O . LYS A 1 88 ? -11.938 4.248 41.420 1.00 65.06 88 LYS A O 1
ATOM 701 N N . LYS A 1 89 ? -11.666 3.801 43.610 1.00 71.56 89 LYS A N 1
ATOM 702 C CA . LYS A 1 89 ? -11.301 2.388 43.471 1.00 71.56 89 LYS A CA 1
ATOM 703 C C . LYS A 1 89 ? -12.531 1.546 43.127 1.00 71.56 89 LYS A C 1
ATOM 705 O O . LYS A 1 89 ? -12.463 0.768 42.185 1.00 71.56 89 LYS A O 1
ATOM 710 N N . ASP A 1 90 ? -13.652 1.789 43.792 1.00 68.81 90 ASP A N 1
ATOM 711 C CA . ASP A 1 90 ? -14.925 1.112 43.563 1.00 68.81 90 ASP A CA 1
ATOM 712 C C . ASP A 1 90 ? -15.528 1.505 42.215 1.00 68.81 90 ASP A C 1
ATOM 714 O O . ASP A 1 90 ? -15.972 0.639 41.475 1.00 68.81 90 ASP A O 1
ATOM 718 N N . VAL A 1 91 ? -15.466 2.783 41.818 1.00 64.62 91 VAL A N 1
ATOM 719 C CA . VAL A 1 91 ? -15.865 3.218 40.467 1.00 64.62 91 VAL A CA 1
ATOM 720 C C . VAL A 1 91 ? -14.992 2.563 39.399 1.00 64.62 91 VAL A C 1
ATOM 722 O O . VAL A 1 91 ? -15.531 2.146 38.380 1.00 64.62 91 VAL A O 1
ATOM 725 N N . ARG A 1 92 ? -13.676 2.412 39.617 1.00 63.28 92 ARG A N 1
ATOM 726 C CA . ARG A 1 92 ? -12.830 1.613 38.712 1.00 63.28 92 ARG A CA 1
ATOM 727 C C . ARG A 1 92 ? -13.272 0.159 38.686 1.00 63.28 92 ARG A C 1
ATOM 729 O O . ARG A 1 92 ? -13.570 -0.334 37.616 1.00 63.28 92 ARG A O 1
ATOM 736 N N . GLN A 1 93 ? -13.438 -0.484 39.836 1.00 65.88 93 GLN A N 1
ATOM 737 C CA . GLN A 1 93 ? -13.869 -1.879 39.911 1.00 65.88 93 GLN A CA 1
ATOM 738 C C . GLN A 1 93 ? -15.262 -2.105 39.289 1.00 65.88 93 GLN A C 1
ATOM 740 O O . GLN A 1 93 ? -15.499 -3.144 38.679 1.00 65.88 93 GLN A O 1
ATOM 745 N N . VAL A 1 94 ? -16.177 -1.135 39.377 1.00 62.62 94 VAL A N 1
ATOM 746 C CA . VAL A 1 94 ? -17.474 -1.136 38.682 1.00 62.62 94 VAL A CA 1
ATOM 747 C C . VAL A 1 94 ? -17.301 -0.925 37.177 1.00 62.62 94 VAL A C 1
ATOM 749 O O . VAL A 1 94 ? -17.955 -1.621 36.411 1.00 62.62 94 VAL A O 1
ATOM 752 N N . VAL A 1 95 ? -16.415 -0.033 36.725 1.00 60.38 95 VAL A N 1
ATOM 753 C CA . VAL A 1 95 ? -16.085 0.113 35.295 1.00 60.38 95 VAL A CA 1
ATOM 754 C C . VAL A 1 95 ? -15.463 -1.176 34.758 1.00 60.38 95 VAL A C 1
ATOM 756 O O . VAL A 1 95 ? -15.997 -1.724 33.803 1.00 60.38 95 VAL A O 1
ATOM 759 N N . ASP A 1 96 ? -14.445 -1.723 35.422 1.00 53.06 96 ASP A N 1
ATOM 760 C CA . ASP A 1 96 ? -13.744 -2.955 35.048 1.00 53.06 96 ASP A CA 1
ATOM 761 C C . ASP A 1 96 ? -14.703 -4.162 35.027 1.00 53.06 96 ASP A C 1
ATOM 763 O O . ASP A 1 96 ? -14.656 -4.992 34.119 1.00 53.06 96 ASP A O 1
ATOM 767 N N . THR A 1 97 ? -15.630 -4.264 35.992 1.00 58.97 97 THR A N 1
ATOM 768 C CA . THR A 1 97 ? -16.644 -5.336 36.004 1.00 58.97 97 THR A CA 1
ATOM 769 C C . THR A 1 97 ? -17.762 -5.111 34.991 1.00 58.97 97 THR A C 1
ATOM 771 O O . THR A 1 97 ? -18.264 -6.094 34.447 1.00 58.97 97 THR A O 1
ATOM 774 N N . VAL A 1 98 ? -18.145 -3.869 34.677 1.00 55.75 98 VAL A N 1
ATOM 775 C CA . VAL A 1 98 ? -19.076 -3.552 33.578 1.00 55.75 98 VAL A CA 1
ATOM 776 C C . VAL A 1 98 ? -18.422 -3.825 32.225 1.00 55.75 98 VAL A C 1
ATOM 778 O O . VAL A 1 98 ? -19.090 -4.343 31.334 1.00 55.75 98 VAL A O 1
ATOM 781 N N . GLU A 1 99 ? -17.131 -3.548 32.073 1.00 49.94 99 GLU A N 1
ATOM 782 C CA . GLU A 1 99 ? -16.338 -3.811 30.875 1.00 49.94 99 GLU A CA 1
ATOM 783 C C . GLU A 1 99 ? -16.162 -5.324 30.673 1.00 49.94 99 GLU A C 1
ATOM 785 O O . GLU A 1 99 ? -16.535 -5.838 29.620 1.00 49.94 99 GLU A O 1
ATOM 790 N N . ALA A 1 100 ? -15.803 -6.077 31.720 1.00 54.41 100 ALA A N 1
ATOM 791 C CA . ALA A 1 100 ? -15.799 -7.545 31.705 1.00 54.41 100 ALA A CA 1
ATOM 792 C C . ALA A 1 100 ? -17.200 -8.155 31.467 1.00 54.41 100 ALA A C 1
ATOM 794 O O . ALA A 1 100 ? -17.344 -9.132 30.733 1.00 54.41 100 ALA A O 1
ATOM 795 N N . SER A 1 101 ? -18.261 -7.556 32.023 1.00 49.31 101 SER A N 1
ATOM 796 C CA . SER A 1 101 ? -19.655 -7.962 31.763 1.00 49.31 101 SER A CA 1
ATOM 797 C C . SER A 1 101 ? -20.118 -7.626 30.341 1.00 49.31 101 SER A C 1
ATOM 799 O O . SER A 1 101 ? -21.028 -8.270 29.815 1.00 49.31 101 SER A O 1
ATOM 801 N N . SER A 1 102 ? -19.506 -6.617 29.716 1.00 44.53 102 SER A N 1
ATOM 802 C CA . SER A 1 102 ? -19.772 -6.197 28.338 1.00 44.53 102 SER A CA 1
ATOM 803 C C . SER A 1 102 ? -18.973 -7.017 27.328 1.00 44.53 102 SER A C 1
ATOM 805 O O . SER A 1 102 ? -19.500 -7.305 26.254 1.00 44.53 102 SER A O 1
ATOM 807 N N . ALA A 1 103 ? -17.769 -7.474 27.688 1.00 45.84 103 ALA A N 1
ATOM 808 C CA . ALA A 1 103 ? -16.954 -8.395 26.894 1.00 45.84 103 ALA A CA 1
ATOM 809 C C . ALA A 1 103 ? -17.686 -9.722 26.599 1.00 45.84 103 ALA A C 1
ATOM 811 O O . ALA A 1 103 ? -17.500 -10.316 25.541 1.00 45.84 103 ALA A O 1
ATOM 812 N N . GLY A 1 104 ? -18.592 -10.154 27.487 1.00 37.62 104 GLY A N 1
ATOM 813 C CA . GLY A 1 104 ? -19.476 -11.304 27.259 1.00 37.62 104 GLY A CA 1
ATOM 814 C C . GLY A 1 104 ? -20.773 -11.011 26.483 1.00 37.62 104 GLY A C 1
ATOM 815 O O . GLY A 1 104 ? -21.495 -11.946 26.140 1.00 37.62 104 GLY A O 1
ATOM 816 N N . LYS A 1 105 ? -21.113 -9.742 26.207 1.00 36.19 105 LYS A N 1
ATOM 817 C CA . LYS A 1 105 ? -22.413 -9.332 25.636 1.00 36.19 105 LYS A CA 1
ATOM 818 C C . LYS A 1 105 ? -22.295 -8.682 24.255 1.00 36.19 105 LYS A C 1
ATOM 820 O O . LYS A 1 105 ? -22.633 -7.516 24.080 1.00 36.19 105 LYS A O 1
ATOM 825 N N . GLY A 1 106 ? -21.899 -9.469 23.253 1.00 40.38 106 GLY A N 1
ATOM 826 C CA . GLY A 1 106 ? -22.360 -9.353 21.854 1.00 40.38 106 GLY A CA 1
ATOM 827 C C . GLY A 1 106 ? -22.046 -8.084 21.039 1.00 40.38 106 GLY A C 1
ATOM 828 O O . GLY A 1 106 ? -22.318 -8.071 19.840 1.00 40.38 106 GLY A O 1
ATOM 829 N N . TYR A 1 107 ? -21.461 -7.037 21.622 1.00 42.41 107 TYR A N 1
ATOM 830 C CA . TYR A 1 107 ? -21.117 -5.782 20.940 1.00 42.41 107 TYR A CA 1
ATOM 831 C C . TYR A 1 107 ? -19.667 -5.771 20.412 1.00 42.41 107 TYR A C 1
ATOM 833 O O . TYR A 1 107 ? -18.932 -4.813 20.657 1.00 42.41 107 TYR A O 1
ATOM 841 N N . SER A 1 108 ? -19.276 -6.819 19.673 1.00 47.81 108 SER A N 1
ATOM 842 C CA . SER A 1 108 ? -18.014 -6.905 18.904 1.00 47.81 108 SER A CA 1
ATOM 843 C C . SER A 1 108 ? -18.223 -7.224 17.412 1.00 47.81 108 SER A C 1
ATOM 845 O O . SER A 1 108 ? -17.302 -7.597 16.693 1.00 47.81 108 SER A O 1
ATOM 847 N N . SER A 1 109 ? -19.439 -7.062 16.879 1.00 55.41 109 SER A N 1
ATOM 848 C CA . SER A 1 109 ? -19.662 -7.182 15.435 1.00 55.41 109 SER A CA 1
ATOM 849 C C . SER A 1 109 ? -19.199 -5.915 14.701 1.00 55.41 109 SER A C 1
ATOM 851 O O . SER A 1 109 ? -19.984 -5.005 14.437 1.00 55.41 109 SER A O 1
ATOM 853 N N . ALA A 1 110 ? -17.915 -5.869 14.323 1.00 62.44 110 ALA A N 1
ATOM 854 C CA . ALA A 1 110 ? -17.374 -4.812 13.466 1.00 62.44 110 ALA A CA 1
ATOM 855 C C . ALA A 1 110 ? -18.282 -4.559 12.245 1.00 62.44 110 ALA A C 1
ATOM 857 O O . ALA A 1 110 ? -18.673 -5.491 11.528 1.00 62.44 110 ALA A O 1
ATOM 858 N N . ILE A 1 111 ? -18.618 -3.287 12.010 1.00 68.31 111 ILE A N 1
ATOM 859 C CA . ILE A 1 111 ? -19.742 -2.907 11.143 1.00 68.31 111 ILE A CA 1
ATOM 860 C C . ILE A 1 111 ? -19.537 -3.389 9.714 1.00 68.31 111 ILE A C 1
ATOM 862 O O . ILE A 1 111 ? -18.535 -3.102 9.044 1.00 68.31 111 ILE A O 1
ATOM 866 N N . ARG A 1 112 ? -20.544 -4.118 9.237 1.00 72.56 112 ARG A N 1
ATOM 867 C CA . ARG A 1 112 ? -20.584 -4.700 7.901 1.00 72.56 112 ARG A CA 1
ATOM 868 C C . ARG A 1 112 ? -21.228 -3.712 6.937 1.00 72.56 112 ARG A C 1
ATOM 870 O O . ARG A 1 112 ? -22.439 -3.695 6.765 1.00 72.56 112 ARG A O 1
ATOM 877 N N . VAL A 1 113 ? -20.386 -2.909 6.297 1.00 78.94 113 VAL A N 1
ATOM 878 C CA . VAL A 1 113 ? -20.781 -2.024 5.194 1.00 78.94 113 VAL A CA 1
ATOM 879 C C . VAL A 1 113 ? -20.647 -2.789 3.868 1.00 78.94 113 VAL A C 1
ATOM 881 O O . VAL A 1 113 ? -19.584 -3.388 3.647 1.00 78.94 113 VAL A O 1
ATOM 884 N N . PRO A 1 114 ? -21.659 -2.777 2.976 1.00 82.62 114 PRO A N 1
ATOM 885 C CA . PRO A 1 114 ? -21.605 -3.482 1.693 1.00 82.62 114 PRO A CA 1
ATOM 886 C C . PRO A 1 114 ? -20.410 -3.045 0.839 1.00 82.62 114 PRO A C 1
ATOM 888 O O . PRO A 1 114 ? -20.014 -1.881 0.862 1.00 82.62 114 PRO A O 1
ATOM 891 N N . ILE A 1 115 ? -19.824 -3.986 0.091 1.00 79.38 115 ILE A N 1
ATOM 892 C CA . ILE A 1 115 ? -18.507 -3.825 -0.554 1.00 79.38 115 ILE A CA 1
ATOM 893 C C . ILE A 1 115 ? -18.422 -2.633 -1.520 1.00 79.38 115 ILE A C 1
ATOM 895 O O . ILE A 1 115 ? -17.380 -1.993 -1.593 1.00 79.38 115 ILE A O 1
ATOM 899 N N . TRP A 1 116 ? -19.521 -2.300 -2.202 1.00 77.88 116 TRP A N 1
ATOM 900 C CA . TRP A 1 116 ? -19.586 -1.190 -3.157 1.00 77.88 116 TRP A CA 1
ATOM 901 C C . TRP A 1 116 ? -19.613 0.196 -2.501 1.00 77.88 116 TRP A C 1
ATOM 903 O O . TRP A 1 116 ? -19.365 1.183 -3.181 1.00 77.88 116 TRP A O 1
ATOM 913 N N . MET A 1 117 ? -19.939 0.302 -1.209 1.00 84.69 117 MET A N 1
ATOM 914 C CA . MET A 1 117 ? -20.073 1.593 -0.534 1.00 84.69 117 MET A CA 1
ATOM 915 C C . MET A 1 117 ? -18.765 1.949 0.187 1.00 84.69 117 MET A C 1
ATOM 917 O O . MET A 1 117 ? -18.403 1.232 1.125 1.00 84.69 117 MET A O 1
ATOM 921 N N . PRO A 1 118 ? -18.044 3.021 -0.189 1.00 85.94 118 PRO A N 1
ATOM 922 C CA . PRO A 1 118 ? -16.815 3.446 0.481 1.00 85.94 118 PRO A CA 1
ATOM 923 C C . PRO A 1 118 ? -17.106 3.927 1.910 1.00 85.94 118 PRO A C 1
ATOM 925 O O . PRO A 1 118 ? -18.068 4.646 2.161 1.00 85.94 118 PRO A O 1
ATOM 928 N N . ALA A 1 119 ? -16.294 3.458 2.858 1.00 85.81 119 ALA A N 1
ATOM 929 C CA . ALA A 1 119 ? -16.406 3.734 4.291 1.00 85.81 119 ALA A CA 1
ATOM 930 C C . ALA A 1 119 ? -15.165 3.202 5.016 1.00 85.81 119 ALA A C 1
ATOM 932 O O . ALA A 1 119 ? -14.715 2.086 4.720 1.00 85.81 119 ALA A O 1
ATOM 933 N N . PHE A 1 120 ? -14.667 3.948 5.998 1.00 85.44 120 PHE A N 1
ATOM 934 C CA . PHE A 1 120 ? -13.508 3.590 6.813 1.00 85.44 120 PHE A CA 1
ATOM 935 C C . PHE A 1 120 ? -13.950 2.884 8.101 1.00 85.44 120 PHE A C 1
ATOM 937 O O . PHE A 1 120 ? -14.057 3.482 9.174 1.00 85.44 120 PHE A O 1
ATOM 944 N N . THR A 1 121 ? -14.221 1.581 7.986 1.00 84.31 121 THR A N 1
ATOM 945 C CA . THR A 1 121 ? -14.463 0.704 9.143 1.00 84.31 121 THR A CA 1
ATOM 946 C C . THR A 1 121 ? -13.229 -0.133 9.464 1.00 84.31 121 THR A C 1
ATOM 948 O O . THR A 1 121 ? -12.439 -0.470 8.578 1.00 84.31 121 THR A O 1
ATOM 951 N N . ARG A 1 122 ? -13.091 -0.533 10.733 1.00 78.44 122 ARG A N 1
ATOM 952 C CA . ARG A 1 122 ? -12.015 -1.400 11.242 1.00 78.44 122 ARG A CA 1
ATOM 953 C C . ARG A 1 122 ? -11.701 -2.589 10.330 1.00 78.44 122 ARG A C 1
ATOM 955 O O . ARG A 1 122 ? -10.559 -2.807 9.936 1.00 78.44 122 ARG A O 1
ATOM 962 N N . ARG A 1 123 ? -12.734 -3.362 9.981 1.00 79.19 123 ARG A N 1
ATOM 963 C CA . ARG A 1 123 ? -12.598 -4.595 9.192 1.00 79.19 123 ARG A CA 1
ATOM 964 C C . ARG A 1 123 ? -11.981 -4.328 7.818 1.00 79.19 123 ARG A C 1
ATOM 966 O O . ARG A 1 123 ? -11.247 -5.163 7.301 1.00 79.19 123 ARG A O 1
ATOM 973 N N . ARG A 1 124 ? -12.283 -3.164 7.236 1.00 84.88 124 ARG A N 1
ATOM 974 C CA . ARG A 1 124 ? -11.739 -2.724 5.949 1.00 84.88 124 ARG A CA 1
ATOM 975 C C . ARG A 1 124 ? -10.314 -2.222 6.077 1.00 84.88 124 ARG A C 1
ATOM 977 O O . ARG A 1 124 ? -9.531 -2.489 5.184 1.00 84.88 124 ARG A O 1
ATOM 984 N N . GLU A 1 125 ? -9.970 -1.566 7.178 1.00 85.81 125 GLU A N 1
ATOM 985 C CA . GLU A 1 125 ? -8.596 -1.152 7.468 1.00 85.81 125 GLU A CA 1
ATOM 986 C C . GLU A 1 125 ? -7.645 -2.362 7.505 1.00 85.81 125 GLU A C 1
ATOM 988 O O . GLU A 1 125 ? -6.658 -2.392 6.773 1.00 85.81 125 GLU A O 1
ATOM 993 N N . VAL A 1 126 ? -8.004 -3.405 8.265 1.00 81.69 126 VAL A N 1
ATOM 994 C CA . VAL A 1 126 ? -7.263 -4.680 8.321 1.00 81.69 126 VAL A CA 1
ATOM 995 C C . VAL A 1 126 ? -7.206 -5.345 6.942 1.00 81.69 126 VAL A C 1
ATOM 997 O O . VAL A 1 126 ? -6.132 -5.683 6.448 1.00 81.69 126 VAL A O 1
ATOM 1000 N N . PHE A 1 127 ? -8.363 -5.514 6.291 1.00 86.06 127 PHE A N 1
ATOM 1001 C CA . PHE A 1 127 ? -8.457 -6.179 4.991 1.00 86.06 127 PHE A CA 1
ATOM 1002 C C . PHE A 1 127 ? -7.627 -5.467 3.915 1.00 86.06 127 PHE A C 1
ATOM 1004 O O . PHE A 1 127 ? -6.804 -6.100 3.258 1.00 86.06 127 PHE A O 1
ATOM 1011 N N . MET A 1 128 ? -7.781 -4.149 3.777 1.00 89.12 128 MET A N 1
ATOM 1012 C CA . MET A 1 128 ? -6.997 -3.350 2.836 1.00 89.12 128 MET A CA 1
ATOM 1013 C C . MET A 1 128 ? -5.519 -3.308 3.227 1.00 89.12 128 MET A C 1
ATOM 1015 O O . MET A 1 128 ? -4.682 -3.225 2.341 1.00 89.12 128 MET A O 1
ATOM 1019 N N . GLY A 1 129 ? -5.174 -3.427 4.513 1.00 90.19 129 GLY A N 1
ATOM 1020 C CA . GLY A 1 129 ? -3.790 -3.568 4.967 1.00 90.19 129 GLY A CA 1
ATOM 1021 C C . GLY A 1 129 ? -3.138 -4.843 4.434 1.00 90.19 129 GLY A C 1
ATOM 1022 O O . GLY A 1 129 ? -2.036 -4.786 3.894 1.00 90.19 129 GLY A O 1
ATOM 1023 N N . ARG A 1 130 ? -3.846 -5.979 4.493 1.00 90.75 130 ARG A N 1
ATOM 1024 C CA . ARG A 1 130 ? -3.405 -7.244 3.874 1.00 90.75 130 ARG A CA 1
ATOM 1025 C C . ARG A 1 130 ? -3.270 -7.120 2.360 1.00 90.75 130 ARG A C 1
ATOM 1027 O O . ARG A 1 130 ? -2.245 -7.518 1.813 1.00 90.75 130 ARG A O 1
ATOM 1034 N N . ILE A 1 131 ? -4.271 -6.542 1.692 1.00 93.31 131 ILE A N 1
ATOM 1035 C CA . ILE A 1 131 ? -4.232 -6.330 0.239 1.00 93.31 131 ILE A CA 1
ATOM 1036 C C . ILE A 1 131 ? -3.074 -5.402 -0.151 1.00 93.31 131 ILE A C 1
ATOM 1038 O O . ILE A 1 131 ? -2.365 -5.719 -1.096 1.00 93.31 131 ILE A O 1
ATOM 1042 N N . ALA A 1 132 ? -2.816 -4.322 0.591 1.00 92.81 132 ALA A N 1
ATOM 1043 C CA . ALA A 1 132 ? -1.699 -3.411 0.342 1.00 92.81 132 ALA A CA 1
ATOM 1044 C C . ALA A 1 132 ? -0.335 -4.087 0.556 1.00 92.81 132 ALA A C 1
ATOM 1046 O O . ALA A 1 132 ? 0.557 -3.915 -0.270 1.00 92.81 132 ALA A O 1
ATOM 1047 N N . MET A 1 133 ? -0.178 -4.898 1.611 1.00 92.50 133 MET A N 1
ATOM 1048 C CA . MET A 1 133 ? 1.044 -5.684 1.836 1.00 92.50 133 MET A CA 1
ATOM 1049 C C . MET A 1 133 ? 1.322 -6.648 0.671 1.00 92.50 133 MET A C 1
ATOM 1051 O O . MET A 1 133 ? 2.443 -6.688 0.167 1.00 92.50 133 MET A O 1
ATOM 1055 N N . VAL A 1 134 ? 0.303 -7.375 0.197 1.00 92.56 134 VAL A N 1
ATOM 1056 C CA . VAL A 1 134 ? 0.437 -8.287 -0.954 1.00 92.56 134 VAL A CA 1
ATOM 1057 C C . VAL A 1 134 ? 0.678 -7.517 -2.255 1.00 92.56 134 VAL A C 1
ATOM 1059 O O . VAL A 1 134 ? 1.592 -7.859 -2.996 1.00 92.56 134 VAL A O 1
ATOM 1062 N N . ALA A 1 135 ? -0.093 -6.463 -2.529 1.00 91.88 135 ALA A N 1
ATOM 1063 C CA . ALA A 1 135 ? 0.019 -5.673 -3.754 1.00 91.88 135 ALA A CA 1
ATOM 1064 C C . ALA A 1 135 ? 1.381 -4.975 -3.872 1.00 91.88 135 ALA A C 1
ATOM 1066 O O . ALA A 1 135 ? 1.966 -4.970 -4.950 1.00 91.88 135 ALA A O 1
ATOM 1067 N N . PHE A 1 136 ? 1.924 -4.443 -2.772 1.00 91.81 136 PHE A N 1
ATOM 1068 C CA . PHE A 1 136 ? 3.249 -3.825 -2.773 1.00 91.81 136 PHE A CA 1
ATOM 1069 C C . PHE A 1 136 ? 4.361 -4.866 -2.971 1.00 91.81 136 PHE A C 1
ATOM 1071 O O . PHE A 1 136 ? 5.262 -4.645 -3.776 1.00 91.81 136 PHE A O 1
ATOM 1078 N N . ALA A 1 137 ? 4.261 -6.039 -2.333 1.00 90.50 137 ALA A N 1
ATOM 1079 C CA . ALA A 1 137 ? 5.196 -7.142 -2.566 1.00 90.50 137 ALA A CA 1
ATOM 1080 C C . ALA A 1 137 ? 5.157 -7.649 -4.021 1.00 90.50 137 ALA A C 1
ATOM 1082 O O . ALA A 1 137 ? 6.207 -7.852 -4.628 1.00 90.50 137 ALA A O 1
ATOM 1083 N N . VAL A 1 138 ? 3.961 -7.799 -4.605 1.00 90.56 138 VAL A N 1
ATOM 1084 C CA . VAL A 1 138 ? 3.774 -8.173 -6.018 1.00 90.56 138 VAL A CA 1
ATOM 1085 C C . VAL A 1 138 ? 4.312 -7.088 -6.953 1.00 90.56 138 VAL A C 1
ATOM 1087 O O . VAL A 1 138 ? 5.004 -7.422 -7.906 1.00 90.56 138 VAL A O 1
ATOM 1090 N N . SER A 1 139 ? 4.072 -5.808 -6.659 1.00 90.19 139 SER A N 1
ATOM 1091 C CA . SER A 1 139 ? 4.604 -4.677 -7.430 1.00 90.19 139 SER A CA 1
ATOM 1092 C C . SER A 1 139 ? 6.133 -4.701 -7.495 1.00 90.19 139 SER A C 1
ATOM 1094 O O . SER A 1 139 ? 6.693 -4.633 -8.587 1.00 90.19 139 SER A O 1
ATOM 1096 N N . CYS A 1 140 ? 6.807 -4.844 -6.349 1.00 90.25 140 CYS A N 1
ATOM 1097 C CA . CYS A 1 140 ? 8.267 -4.953 -6.288 1.00 90.25 140 CYS A CA 1
ATOM 1098 C C . CYS A 1 140 ? 8.775 -6.236 -6.968 1.00 90.25 140 CYS A C 1
ATOM 1100 O O . CYS A 1 140 ? 9.787 -6.209 -7.659 1.00 90.25 140 CYS A O 1
ATOM 1102 N N . GLY A 1 141 ? 8.069 -7.361 -6.813 1.00 89.44 141 GLY A N 1
ATOM 1103 C CA . GLY A 1 141 ? 8.415 -8.617 -7.484 1.00 89.44 141 GLY A CA 1
ATOM 1104 C C . GLY A 1 141 ? 8.328 -8.513 -9.010 1.00 89.44 141 GLY A C 1
ATOM 1105 O O . GLY A 1 141 ? 9.255 -8.911 -9.708 1.00 89.44 141 GLY A O 1
ATOM 1106 N N . LEU A 1 142 ? 7.253 -7.931 -9.542 1.00 88.50 142 LEU A N 1
ATOM 1107 C CA . LEU A 1 142 ? 7.085 -7.717 -10.981 1.00 88.50 142 LEU A CA 1
ATOM 1108 C C . LEU A 1 142 ? 8.101 -6.712 -11.539 1.00 88.50 142 LEU A C 1
ATOM 1110 O O . LEU A 1 142 ? 8.566 -6.900 -12.659 1.00 88.50 142 LEU A O 1
ATOM 1114 N N . GLU A 1 143 ? 8.509 -5.707 -10.761 1.00 90.88 143 GLU A N 1
ATOM 1115 C CA . GLU A 1 143 ? 9.602 -4.794 -11.124 1.00 90.88 143 GLU A CA 1
ATOM 1116 C C . GLU A 1 143 ? 10.953 -5.531 -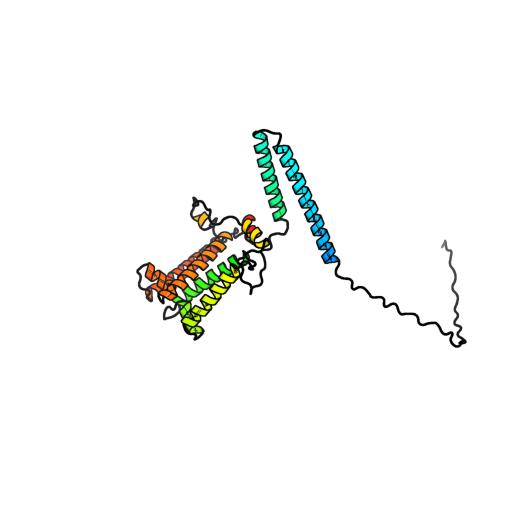11.237 1.00 90.88 143 GLU A C 1
ATOM 1118 O O . GLU A 1 143 ? 11.736 -5.241 -12.136 1.00 90.88 143 GLU A O 1
ATOM 1123 N N . ILE A 1 144 ? 11.212 -6.543 -10.397 1.00 89.62 144 ILE A N 1
ATOM 1124 C CA . ILE A 1 144 ? 12.396 -7.417 -10.520 1.00 89.62 144 ILE A CA 1
ATOM 1125 C C . ILE A 1 144 ? 12.303 -8.326 -11.755 1.00 89.62 144 ILE A C 1
ATOM 1127 O O . ILE A 1 144 ? 13.290 -8.481 -12.471 1.00 89.62 144 ILE A O 1
ATOM 1131 N N . PHE A 1 145 ? 11.149 -8.961 -11.990 1.00 86.81 145 PHE A N 1
ATOM 1132 C CA . PHE A 1 145 ? 10.999 -9.989 -13.030 1.00 86.81 145 PHE A CA 1
ATOM 1133 C C . PHE A 1 145 ? 10.724 -9.442 -14.441 1.00 86.81 145 PHE A C 1
ATOM 1135 O O . PHE A 1 145 ? 10.896 -10.173 -15.417 1.00 86.81 145 PHE A O 1
ATOM 1142 N N . THR A 1 146 ? 10.302 -8.184 -14.577 1.00 84.75 146 THR A N 1
ATOM 1143 C CA . THR A 1 146 ? 10.096 -7.540 -15.883 1.00 84.75 146 THR A CA 1
ATOM 1144 C C . THR A 1 146 ? 11.424 -7.007 -16.414 1.00 84.75 146 THR A C 1
ATOM 1146 O O . THR A 1 146 ? 12.100 -6.259 -15.716 1.00 84.75 146 THR A O 1
ATOM 1149 N N . ALA A 1 147 ? 11.774 -7.337 -17.662 1.00 75.25 147 ALA A N 1
ATOM 1150 C CA . ALA A 1 147 ? 13.061 -6.972 -18.269 1.00 75.25 147 ALA A CA 1
ATOM 1151 C C . ALA A 1 147 ? 13.347 -5.455 -18.288 1.00 75.25 147 ALA A C 1
ATOM 1153 O O . ALA A 1 147 ? 14.490 -5.050 -18.109 1.00 75.25 147 ALA A O 1
ATOM 1154 N N . ASP A 1 148 ? 12.311 -4.627 -18.454 1.00 79.56 148 ASP A N 1
ATOM 1155 C CA . ASP A 1 148 ? 12.420 -3.159 -18.460 1.00 79.56 148 ASP A CA 1
ATOM 1156 C C . ASP A 1 148 ? 12.251 -2.521 -17.065 1.00 79.56 148 ASP A C 1
ATOM 1158 O O . ASP A 1 148 ? 12.133 -1.300 -16.951 1.00 79.56 148 ASP A O 1
ATOM 1162 N N . HIS A 1 149 ? 12.179 -3.333 -16.001 1.00 85.44 149 HIS A N 1
ATOM 1163 C CA . HIS A 1 149 ? 11.973 -2.900 -14.612 1.00 85.44 149 HIS A CA 1
ATOM 1164 C C . HIS A 1 149 ? 10.818 -1.895 -14.442 1.00 85.44 149 HIS A C 1
ATOM 1166 O O . HIS A 1 149 ? 10.918 -0.864 -13.770 1.00 85.44 149 HIS A O 1
ATOM 1172 N N . LEU A 1 150 ? 9.701 -2.199 -15.109 1.00 86.50 150 LEU A N 1
ATOM 1173 C CA . LEU A 1 150 ? 8.507 -1.360 -15.136 1.00 86.50 150 LEU A CA 1
ATOM 1174 C C . LEU A 1 150 ? 7.893 -1.243 -13.738 1.00 86.50 150 LEU A C 1
ATOM 1176 O O . LEU A 1 150 ? 7.693 -2.252 -13.061 1.00 86.50 150 LEU A O 1
ATOM 1180 N N . GLY A 1 151 ? 7.532 -0.024 -13.338 1.00 87.50 151 GLY A N 1
ATOM 1181 C CA . GLY A 1 151 ? 6.712 0.211 -12.152 1.00 87.50 151 GLY A CA 1
ATOM 1182 C C . GLY A 1 151 ? 5.241 -0.191 -12.355 1.00 87.50 151 GLY A C 1
ATOM 1183 O O . GLY A 1 151 ? 4.825 -0.505 -13.479 1.00 87.50 151 GLY A O 1
ATOM 1184 N N . PRO A 1 152 ? 4.437 -0.224 -11.277 1.00 86.62 152 PRO A N 1
ATOM 1185 C CA . PRO A 1 152 ? 3.055 -0.695 -11.321 1.00 86.62 152 PRO A CA 1
ATOM 1186 C C . PRO A 1 152 ? 2.146 0.074 -12.295 1.00 86.62 152 PRO A C 1
ATOM 1188 O O . PRO A 1 152 ? 1.253 -0.548 -12.871 1.00 86.62 152 PRO A O 1
ATOM 1191 N N . ILE A 1 153 ? 2.358 1.375 -12.543 1.00 88.81 153 ILE A N 1
ATOM 1192 C CA . IL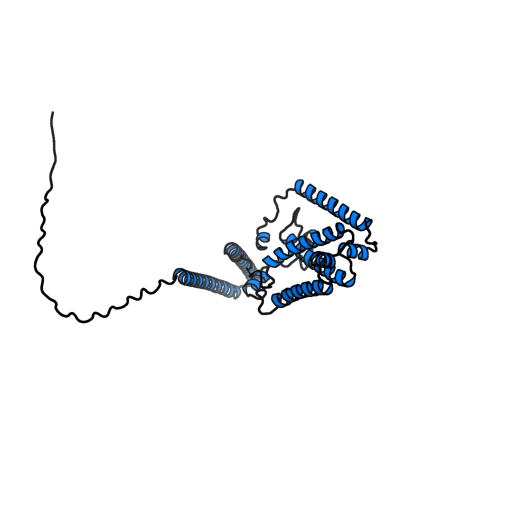E A 1 153 ? 1.563 2.116 -13.546 1.00 88.81 153 ILE A CA 1
ATOM 1193 C C . ILE A 1 153 ? 1.831 1.546 -14.942 1.00 88.81 153 ILE A C 1
ATOM 1195 O O . ILE A 1 153 ? 0.896 1.207 -15.671 1.00 88.81 153 ILE A O 1
ATOM 1199 N N . ARG A 1 154 ? 3.110 1.373 -15.292 1.00 88.06 154 ARG A N 1
ATOM 1200 C CA . ARG A 1 154 ? 3.527 0.847 -16.602 1.00 88.06 154 ARG A CA 1
ATOM 1201 C C . ARG A 1 154 ? 3.201 -0.634 -16.792 1.00 88.06 154 ARG A C 1
ATOM 1203 O O . ARG A 1 154 ? 2.898 -1.044 -17.907 1.00 88.06 154 ARG A O 1
ATOM 1210 N N . GLN A 1 155 ? 3.188 -1.432 -15.724 1.00 88.00 155 GLN A N 1
ATOM 1211 C CA . GLN A 1 155 ? 2.698 -2.817 -15.772 1.00 88.00 155 GLN A CA 1
ATOM 1212 C C . GLN A 1 155 ? 1.202 -2.870 -16.127 1.00 88.00 155 GLN A C 1
ATOM 1214 O O . GLN A 1 155 ? 0.802 -3.617 -17.020 1.00 88.00 155 GLN A O 1
ATOM 1219 N N . VAL A 1 156 ? 0.371 -2.034 -15.488 1.00 88.69 156 VAL A N 1
ATOM 1220 C CA . VAL A 1 156 ? -1.064 -1.938 -15.813 1.00 88.69 156 VAL A CA 1
ATOM 1221 C C . VAL A 1 156 ? -1.273 -1.409 -17.234 1.00 88.69 156 VAL A C 1
ATOM 1223 O O . VAL A 1 156 ? -2.133 -1.922 -17.950 1.00 88.69 156 VAL A O 1
ATOM 1226 N N . GLN A 1 157 ? -0.470 -0.437 -17.674 1.00 90.75 157 GLN A N 1
ATOM 1227 C CA . GLN A 1 157 ? -0.467 0.059 -19.054 1.00 90.75 157 GLN A CA 1
ATOM 1228 C C . GLN A 1 157 ? -0.191 -1.075 -20.059 1.00 90.75 157 GLN A C 1
ATOM 1230 O O . GLN A 1 157 ? -0.982 -1.291 -20.976 1.00 90.75 157 GLN A O 1
ATOM 1235 N N . LEU A 1 158 ? 0.871 -1.857 -19.833 1.00 88.81 158 LEU A N 1
ATOM 1236 C CA . LEU A 1 158 ? 1.279 -2.978 -20.685 1.00 88.81 158 LEU A CA 1
ATOM 1237 C C . LEU A 1 158 ? 0.194 -4.061 -20.804 1.00 88.81 158 LEU A C 1
ATOM 1239 O O . LEU A 1 158 ? -0.027 -4.587 -21.891 1.00 88.81 158 LEU A O 1
ATOM 1243 N N . TRP A 1 159 ? -0.487 -4.402 -19.705 1.00 87.81 159 TRP A N 1
ATOM 1244 C CA . TRP A 1 159 ? -1.514 -5.453 -19.706 1.00 87.81 159 TRP A CA 1
ATOM 1245 C C . TRP A 1 159 ? -2.875 -4.990 -20.227 1.00 87.81 159 TRP A C 1
ATOM 1247 O O . TRP A 1 159 ? -3.612 -5.787 -20.803 1.00 87.81 159 TRP A O 1
ATOM 1257 N N . SER A 1 160 ? -3.236 -3.724 -20.001 1.00 90.62 160 SER A N 1
ATOM 1258 C CA . SER A 1 160 ? -4.532 -3.176 -20.423 1.00 90.62 160 SER A CA 1
ATOM 1259 C C . SER A 1 160 ? -4.523 -2.614 -21.846 1.00 90.62 160 SER A C 1
ATOM 1261 O O . SER A 1 160 ? -5.590 -2.472 -22.440 1.00 90.62 160 SER A O 1
ATOM 1263 N N . GLY A 1 161 ? -3.348 -2.272 -22.387 1.00 92.38 161 GLY A N 1
ATOM 1264 C CA . GLY A 1 161 ? -3.212 -1.576 -23.669 1.00 92.38 161 GLY A CA 1
ATOM 1265 C C . GLY A 1 161 ? -3.742 -0.136 -23.655 1.00 92.38 161 GLY A C 1
ATOM 1266 O O . GLY A 1 161 ? -3.897 0.467 -24.715 1.00 92.38 161 GLY A O 1
ATOM 1267 N N . LEU A 1 162 ? -4.056 0.409 -22.475 1.00 93.50 162 LEU A N 1
ATOM 1268 C CA . LEU A 1 162 ? -4.523 1.783 -22.300 1.00 93.50 162 LEU A CA 1
ATOM 1269 C C . LEU A 1 162 ? -3.347 2.766 -22.313 1.00 93.50 162 LEU A C 1
ATOM 1271 O O . LEU A 1 162 ? -2.211 2.403 -22.019 1.00 93.50 162 LEU A O 1
ATOM 1275 N N . ASP A 1 163 ? -3.625 4.035 -22.604 1.00 93.00 163 ASP A N 1
ATOM 1276 C CA . ASP A 1 163 ? -2.630 5.098 -22.454 1.00 93.00 163 ASP A CA 1
ATOM 1277 C C . ASP A 1 163 ? -2.307 5.375 -20.971 1.00 93.00 163 ASP A C 1
ATOM 1279 O O . ASP A 1 163 ? -3.180 5.245 -20.106 1.00 93.00 163 ASP A O 1
ATOM 1283 N N . GLU A 1 164 ? -1.077 5.811 -20.674 1.00 88.62 164 GLU A N 1
ATOM 1284 C CA . GLU A 1 164 ? -0.622 6.123 -19.308 1.00 88.62 164 GLU A CA 1
ATOM 1285 C C . GLU A 1 164 ? -1.550 7.144 -18.628 1.00 88.62 164 GLU A C 1
ATOM 1287 O O . GLU A 1 164 ? -1.957 6.946 -17.481 1.00 88.62 164 GLU A O 1
ATOM 1292 N N . SER A 1 165 ? -1.985 8.182 -19.355 1.00 91.31 165 SER A N 1
ATOM 1293 C CA . SER A 1 165 ? -2.913 9.188 -18.823 1.00 91.31 165 SER A CA 1
ATOM 1294 C C . SER A 1 165 ? -4.276 8.595 -18.459 1.00 91.31 165 SER A C 1
ATOM 1296 O O . SER A 1 165 ? -4.885 9.007 -17.471 1.00 91.31 165 SER A O 1
ATOM 1298 N N . THR A 1 166 ? -4.736 7.583 -19.201 1.00 93.38 166 THR A N 1
ATOM 1299 C CA . THR A 1 166 ? -6.004 6.890 -18.940 1.00 93.38 166 THR A CA 1
ATOM 1300 C C . THR A 1 166 ? -5.880 5.976 -17.722 1.00 93.38 166 THR A C 1
ATOM 1302 O O . THR A 1 166 ? -6.757 5.995 -16.859 1.00 93.38 166 THR A O 1
ATOM 1305 N N . VAL A 1 167 ? -4.776 5.231 -17.594 1.00 92.31 167 VAL A N 1
ATOM 1306 C CA . VAL A 1 167 ? -4.489 4.401 -16.409 1.00 92.31 167 VAL A CA 1
ATOM 1307 C C . VAL A 1 167 ? -4.413 5.267 -15.148 1.00 92.31 167 VAL A C 1
ATOM 1309 O O . VAL A 1 167 ? -5.094 4.983 -14.160 1.00 92.31 167 VAL A O 1
ATOM 1312 N N . VAL A 1 168 ? -3.653 6.366 -15.194 1.00 91.31 168 VAL A N 1
ATOM 1313 C CA . VAL A 1 168 ? -3.534 7.314 -14.077 1.00 91.31 168 VAL A CA 1
ATOM 1314 C C . VAL A 1 168 ? -4.884 7.955 -13.749 1.00 91.31 168 VAL A C 1
ATOM 1316 O O . VAL A 1 168 ? -5.255 8.001 -12.576 1.00 91.31 168 VAL A O 1
ATOM 1319 N N . ALA A 1 169 ? -5.663 8.390 -14.745 1.00 93.56 169 ALA A N 1
ATOM 1320 C CA . ALA A 1 169 ? -6.987 8.976 -14.524 1.00 93.56 169 ALA A CA 1
ATOM 1321 C C . ALA A 1 169 ? -7.975 7.987 -13.881 1.00 93.56 169 ALA A C 1
ATOM 1323 O O . ALA A 1 169 ? -8.711 8.370 -12.971 1.00 93.56 169 ALA A O 1
ATOM 1324 N N . LEU A 1 170 ? -7.968 6.713 -14.293 1.00 93.31 170 LEU A N 1
ATOM 1325 C CA . LEU A 1 170 ? -8.794 5.664 -13.686 1.00 93.31 170 LEU A CA 1
ATOM 1326 C C . LEU A 1 170 ? -8.400 5.413 -12.224 1.00 93.31 170 LEU A C 1
ATOM 1328 O O . LEU A 1 170 ? -9.270 5.388 -11.352 1.00 93.31 170 LEU A O 1
ATOM 1332 N N . ILE A 1 171 ? -7.102 5.285 -11.931 1.00 91.19 171 ILE A N 1
ATOM 1333 C CA . ILE A 1 171 ? -6.610 5.072 -10.561 1.00 91.19 171 ILE A CA 1
ATOM 1334 C C . ILE A 1 171 ? -6.924 6.287 -9.678 1.00 91.19 171 ILE A C 1
ATOM 1336 O O . ILE A 1 171 ? -7.473 6.128 -8.586 1.00 91.19 171 ILE A O 1
ATOM 1340 N N . MET A 1 172 ? -6.671 7.506 -10.162 1.00 91.31 172 MET A N 1
ATOM 1341 C CA . MET A 1 172 ? -7.016 8.742 -9.451 1.00 91.31 172 MET A CA 1
ATOM 1342 C C . MET A 1 172 ? -8.528 8.892 -9.246 1.00 91.31 172 MET A C 1
ATOM 1344 O O . MET A 1 172 ? -8.947 9.341 -8.181 1.00 91.31 172 MET A O 1
ATOM 1348 N N . GLY A 1 173 ? -9.355 8.457 -10.201 1.00 93.88 173 GLY A N 1
ATOM 1349 C CA . GLY A 1 173 ? -10.811 8.398 -10.061 1.00 93.88 173 GLY A CA 1
ATOM 1350 C C . GLY A 1 173 ? -11.265 7.425 -8.968 1.00 93.88 173 GLY A C 1
ATOM 1351 O O . GLY A 1 173 ? -12.115 7.773 -8.148 1.00 93.88 173 GLY A O 1
ATOM 1352 N N . ILE A 1 174 ? -10.654 6.237 -8.887 1.00 91.44 174 ILE A N 1
ATOM 1353 C CA . ILE A 1 174 ? -10.914 5.253 -7.822 1.00 91.44 174 ILE A CA 1
ATOM 1354 C C . ILE A 1 174 ? -10.473 5.797 -6.455 1.00 91.44 174 ILE A C 1
ATOM 1356 O O . ILE A 1 174 ? -11.212 5.662 -5.474 1.00 91.44 174 ILE A O 1
ATOM 1360 N N . ILE A 1 175 ? -9.305 6.441 -6.371 1.00 90.56 175 ILE A N 1
ATOM 1361 C CA . ILE A 1 175 ? -8.821 7.086 -5.140 1.00 90.56 175 I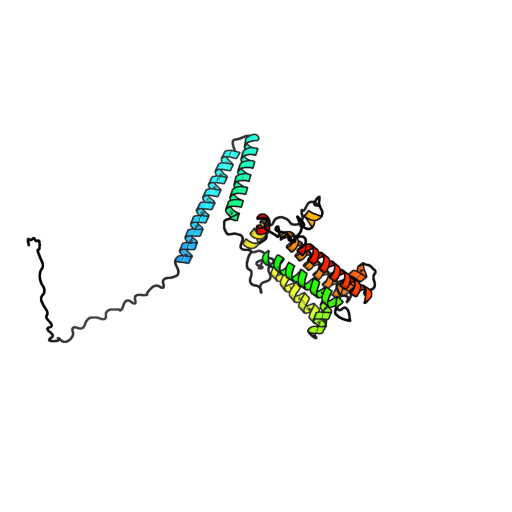LE A CA 1
ATOM 1362 C C . ILE A 1 175 ? -9.787 8.201 -4.720 1.00 90.56 175 ILE A C 1
ATOM 1364 O O . ILE A 1 175 ? -10.246 8.209 -3.578 1.00 90.56 175 ILE A O 1
ATOM 1368 N N . ALA A 1 176 ? -10.165 9.093 -5.640 1.00 91.69 176 ALA A N 1
ATOM 1369 C CA . ALA A 1 176 ? -11.108 10.178 -5.379 1.00 91.69 176 ALA A CA 1
ATOM 1370 C C . ALA A 1 176 ? -12.474 9.653 -4.912 1.00 91.69 176 ALA A C 1
ATOM 1372 O O . ALA A 1 176 ? -13.011 10.160 -3.930 1.00 91.69 176 ALA A O 1
ATOM 1373 N N . TYR A 1 177 ? -13.006 8.597 -5.537 1.00 90.88 177 TYR A N 1
ATOM 1374 C CA . TYR A 1 177 ? -14.246 7.946 -5.108 1.00 90.88 177 TYR A CA 1
ATOM 1375 C C . TYR A 1 177 ? -14.162 7.411 -3.670 1.00 90.88 177 TYR A C 1
ATOM 1377 O O . TYR A 1 177 ? -15.068 7.640 -2.867 1.00 90.88 177 TYR A O 1
ATOM 1385 N N . ASN A 1 178 ? -13.060 6.742 -3.314 1.00 91.00 178 ASN A N 1
ATOM 1386 C CA . ASN A 1 178 ? -12.863 6.207 -1.965 1.00 91.00 178 ASN A CA 1
ATOM 1387 C C . ASN A 1 178 ? -12.662 7.310 -0.916 1.00 91.00 178 ASN A C 1
ATOM 1389 O O . ASN A 1 178 ? -13.205 7.205 0.183 1.00 91.00 178 ASN A O 1
ATOM 1393 N N . VAL A 1 179 ? -11.934 8.380 -1.245 1.00 89.62 179 VAL A N 1
ATOM 1394 C CA . VAL A 1 179 ? -11.724 9.527 -0.348 1.00 89.62 179 VAL A CA 1
ATOM 1395 C C . VAL A 1 179 ? -13.024 10.309 -0.155 1.00 89.62 179 VAL A C 1
ATOM 1397 O O . VAL A 1 179 ? -13.459 10.486 0.979 1.00 89.62 179 VAL A O 1
ATOM 1400 N N . LEU A 1 180 ? -13.693 10.724 -1.235 1.00 89.75 180 LEU A N 1
ATOM 1401 C CA . LEU A 1 180 ? -14.934 11.505 -1.168 1.00 89.75 180 LEU A CA 1
ATOM 1402 C C . LEU A 1 180 ? -16.087 10.701 -0.562 1.00 89.75 180 LEU A C 1
ATOM 1404 O O . LEU A 1 180 ? -16.820 11.206 0.282 1.00 89.75 180 LEU A O 1
ATOM 1408 N N . GLY A 1 181 ? -16.243 9.438 -0.955 1.00 87.62 181 GLY A N 1
ATOM 1409 C CA . GLY A 1 181 ? -17.295 8.578 -0.423 1.00 87.62 181 GLY A CA 1
ATOM 1410 C C . GLY A 1 181 ? -17.003 8.041 0.984 1.00 87.62 181 GLY A C 1
ATOM 1411 O O . GLY A 1 181 ? -17.938 7.708 1.707 1.00 87.62 181 GLY A O 1
ATOM 1412 N N . GLY A 1 182 ? -15.732 7.979 1.397 1.00 86.06 182 GLY A N 1
ATOM 1413 C CA . GLY A 1 182 ? -15.317 7.595 2.748 1.00 86.06 182 GLY A CA 1
ATOM 1414 C C . GLY A 1 182 ? -15.323 8.749 3.758 1.00 86.06 182 GLY A C 1
ATOM 1415 O O . GLY A 1 182 ? -15.617 8.513 4.929 1.00 86.06 182 GLY A O 1
ATOM 1416 N N . LEU A 1 183 ? -15.024 9.980 3.321 1.00 89.31 183 LEU A N 1
ATOM 1417 C CA . LEU A 1 183 ? -15.024 11.203 4.144 1.00 89.31 183 LEU A CA 1
ATOM 1418 C C . LEU A 1 183 ? -16.301 12.050 4.007 1.00 89.31 183 LEU A C 1
ATOM 1420 O O . LEU A 1 183 ? -16.486 12.994 4.772 1.00 89.31 183 LEU A O 1
ATOM 1424 N N . GLY A 1 184 ? -17.185 11.739 3.058 1.00 89.06 184 GLY A N 1
ATOM 1425 C CA . GLY A 1 184 ? -18.468 12.423 2.907 1.00 89.06 184 GLY A CA 1
ATOM 1426 C C . GLY A 1 184 ? -19.357 12.246 4.149 1.00 89.06 184 GLY A C 1
ATOM 1427 O O . GLY A 1 184 ? -19.399 11.142 4.694 1.00 89.06 184 GLY A O 1
ATOM 1428 N N . PRO A 1 185 ? -20.118 13.267 4.595 1.00 84.94 185 PRO A N 1
ATOM 1429 C CA . PRO A 1 185 ? -20.984 13.166 5.780 1.00 84.94 185 PRO A CA 1
ATOM 1430 C C . PRO A 1 185 ? -22.038 12.046 5.729 1.00 84.94 185 PRO A C 1
ATOM 1432 O O . PRO A 1 185 ? -22.492 11.575 6.765 1.00 84.94 185 PRO A O 1
ATOM 1435 N N . TRP A 1 186 ? -22.414 11.604 4.525 1.00 81.69 186 TRP A N 1
ATOM 1436 C CA . TRP A 1 186 ? -23.317 10.472 4.272 1.00 81.69 186 TRP A CA 1
ATOM 1437 C C . TRP A 1 186 ? -22.626 9.096 4.344 1.00 81.69 186 TRP A C 1
ATOM 1439 O O . TRP A 1 186 ? -23.263 8.068 4.113 1.00 81.69 186 TRP A O 1
ATOM 1449 N N . SER A 1 187 ? -21.316 9.054 4.599 1.00 87.94 187 SER A N 1
ATOM 1450 C CA . SER A 1 187 ? -20.550 7.813 4.651 1.00 87.94 187 SER A CA 1
ATOM 1451 C C . SER A 1 187 ? -20.842 7.026 5.934 1.00 87.94 187 SER A C 1
ATOM 1453 O O . SER A 1 187 ? -20.817 7.607 7.023 1.00 87.94 187 SER A O 1
ATOM 1455 N N . PRO A 1 188 ? -20.978 5.687 5.865 1.00 83.69 188 PRO A N 1
ATOM 1456 C CA . PRO A 1 188 ? -21.022 4.817 7.041 1.00 83.69 188 PRO A CA 1
ATOM 1457 C C . PRO A 1 188 ? -19.801 4.941 7.967 1.00 83.69 188 PRO A C 1
ATOM 1459 O O . PRO A 1 188 ? -19.853 4.474 9.102 1.00 83.69 188 PRO A O 1
ATOM 1462 N N . THR A 1 189 ? -18.719 5.598 7.526 1.00 84.12 189 THR A N 1
ATOM 1463 C CA . THR A 1 189 ? -17.623 6.064 8.393 1.00 84.12 189 THR A CA 1
ATOM 1464 C C . THR A 1 189 ? -18.129 6.843 9.615 1.00 84.12 189 THR A C 1
ATOM 1466 O O . THR A 1 189 ? -17.598 6.660 10.709 1.00 84.12 189 THR A O 1
ATOM 1469 N N . PHE A 1 190 ? -19.160 7.677 9.451 1.00 84.81 190 PHE A N 1
ATOM 1470 C CA . PHE A 1 190 ? -19.710 8.534 10.510 1.00 84.81 190 PHE A CA 1
ATOM 1471 C C . PHE A 1 190 ? -20.957 7.952 11.187 1.00 84.81 190 PHE A C 1
ATOM 1473 O O . PHE A 1 190 ? -21.589 8.633 11.994 1.00 84.81 190 PHE A O 1
ATOM 1480 N N . ALA A 1 191 ? -21.310 6.695 10.895 1.00 83.19 191 ALA A N 1
ATOM 1481 C CA . ALA A 1 191 ? -22.393 6.010 11.591 1.00 83.19 191 ALA A CA 1
ATOM 1482 C C . ALA A 1 191 ? -22.112 5.981 13.113 1.00 83.19 191 ALA A C 1
ATOM 1484 O O . ALA A 1 191 ? -20.968 5.705 13.501 1.00 83.19 191 ALA A O 1
ATOM 1485 N N . PRO A 1 192 ? -23.106 6.235 13.990 1.00 80.31 192 PRO A N 1
ATOM 1486 C CA . PRO A 1 192 ? -22.906 6.269 15.443 1.00 80.31 192 PRO A CA 1
ATOM 1487 C C . PRO A 1 192 ? -22.246 5.004 16.000 1.00 80.31 192 PRO A C 1
ATOM 1489 O O . PRO A 1 192 ? -21.468 5.061 16.952 1.00 80.31 192 PRO A O 1
ATOM 1492 N N . GLU A 1 193 ? -22.513 3.859 15.381 1.00 79.69 193 GLU A N 1
ATOM 1493 C CA . GLU A 1 193 ? -21.922 2.567 15.706 1.00 79.69 193 GLU A CA 1
ATOM 1494 C C . GLU A 1 193 ? -20.415 2.560 15.397 1.00 79.69 193 GLU A C 1
ATOM 1496 O O . GLU A 1 193 ? -19.630 2.059 16.201 1.00 79.69 193 GLU A O 1
ATOM 1501 N N . ASN A 1 194 ? -19.986 3.136 14.263 1.00 82.88 194 ASN A N 1
ATOM 1502 C CA . ASN A 1 194 ? -18.575 3.145 13.846 1.00 82.88 194 ASN A CA 1
ATOM 1503 C C . ASN A 1 194 ? -17.774 4.115 14.711 1.00 82.88 194 ASN A C 1
ATOM 1505 O O . ASN A 1 194 ? -16.643 3.824 15.082 1.00 82.88 194 ASN A O 1
ATOM 1509 N N . LEU A 1 195 ? -18.385 5.231 15.110 1.00 81.50 195 LEU A N 1
ATOM 1510 C CA . LEU A 1 195 ? -17.790 6.168 16.060 1.00 81.50 195 LEU A CA 1
ATOM 1511 C C . LEU A 1 195 ? -17.630 5.540 17.458 1.00 81.50 195 LEU A C 1
ATOM 1513 O O . LEU A 1 195 ? -16.613 5.766 18.111 1.00 81.50 195 LEU A O 1
ATOM 1517 N N . ARG A 1 196 ? -18.577 4.696 17.896 1.00 79.12 196 ARG A N 1
ATOM 1518 C CA . ARG A 1 196 ? -18.461 3.907 19.140 1.00 79.12 196 ARG A CA 1
ATOM 1519 C C . ARG A 1 196 ? -17.363 2.842 19.060 1.00 79.12 196 ARG A C 1
ATOM 1521 O O . ARG A 1 196 ? -16.621 2.690 20.026 1.00 79.12 196 ARG A O 1
ATOM 1528 N N . ASP A 1 197 ? -17.228 2.148 17.928 1.00 74.44 197 ASP A N 1
ATOM 1529 C CA . ASP A 1 197 ? -16.106 1.232 17.664 1.00 74.44 197 ASP A CA 1
ATOM 1530 C C . ASP A 1 197 ? -14.761 1.975 17.705 1.00 74.44 197 ASP A C 1
ATOM 1532 O O . ASP A 1 197 ? -13.861 1.576 18.438 1.00 74.44 197 ASP A O 1
ATOM 1536 N N . VAL A 1 198 ? -14.643 3.106 16.997 1.00 75.25 198 VAL A N 1
ATOM 1537 C CA . VAL A 1 198 ? -13.440 3.959 16.989 1.00 75.25 198 VAL A CA 1
ATOM 1538 C C . VAL A 1 198 ? -13.072 4.438 18.395 1.00 75.25 198 VAL A C 1
ATOM 1540 O O . VAL A 1 198 ? -11.899 4.381 18.759 1.00 75.25 198 VAL A O 1
ATOM 1543 N N . ALA A 1 199 ? -14.048 4.868 19.200 1.00 74.81 199 ALA A N 1
ATOM 1544 C CA . ALA A 1 199 ? -13.817 5.371 20.555 1.00 74.81 199 ALA A CA 1
ATOM 1545 C C . ALA A 1 199 ? -13.308 4.302 21.540 1.00 74.81 199 ALA A C 1
ATOM 1547 O O . ALA A 1 199 ? -12.624 4.646 22.502 1.00 74.81 199 ALA A O 1
ATOM 1548 N N . ARG A 1 200 ? -13.613 3.019 21.298 1.00 70.06 200 ARG A N 1
ATOM 1549 C CA . ARG A 1 200 ? -13.114 1.880 22.091 1.00 70.06 200 ARG A CA 1
ATOM 1550 C C . ARG A 1 200 ? -11.705 1.433 21.705 1.00 70.06 200 ARG A C 1
ATOM 1552 O O . ARG A 1 200 ? -11.118 0.616 22.408 1.00 70.06 200 ARG A O 1
ATOM 1559 N N . ARG A 1 201 ? -11.151 1.913 20.585 1.00 67.06 201 ARG A N 1
ATOM 1560 C CA . ARG A 1 201 ? -9.843 1.439 20.114 1.00 67.06 201 ARG A CA 1
ATOM 1561 C C . ARG A 1 201 ? -8.750 1.851 21.106 1.00 67.06 201 ARG A C 1
ATOM 1563 O O . ARG A 1 201 ? -8.677 3.036 21.451 1.00 67.06 201 ARG A O 1
ATOM 1570 N N . PRO A 1 202 ? -7.837 0.941 21.499 1.00 59.75 202 PRO A N 1
ATOM 1571 C CA . PRO A 1 202 ? -6.592 1.377 22.109 1.00 59.75 202 PRO A CA 1
ATOM 1572 C C . PRO A 1 202 ? -5.912 2.356 21.146 1.00 59.75 202 PRO A C 1
ATOM 1574 O O . PRO A 1 202 ? -5.897 2.146 19.926 1.00 59.75 202 PRO A O 1
ATOM 1577 N N . ARG A 1 203 ? -5.360 3.450 21.685 1.00 49.97 203 ARG A N 1
ATOM 1578 C CA . ARG A 1 203 ? -4.532 4.372 20.892 1.00 49.97 203 ARG A CA 1
ATOM 1579 C C . ARG A 1 203 ? -3.386 3.573 20.245 1.00 49.97 203 ARG A C 1
ATOM 1581 O O . ARG A 1 203 ? -3.034 2.499 20.733 1.00 49.97 203 ARG A O 1
ATOM 1588 N N . GLY A 1 204 ? -2.864 4.073 19.119 1.00 52.75 204 GLY A N 1
ATOM 1589 C CA . GLY A 1 204 ? -1.853 3.394 18.289 1.00 52.75 204 GLY A CA 1
ATOM 1590 C C . GLY A 1 204 ? -0.520 3.129 19.012 1.00 52.75 204 GLY A C 1
ATOM 1591 O O . GLY A 1 204 ? -0.491 3.072 20.239 1.00 52.75 204 GLY A O 1
ATOM 1592 N N . PRO A 1 205 ? 0.613 2.929 18.305 1.00 48.84 205 PRO A N 1
ATOM 1593 C CA . PRO A 1 205 ? 1.940 2.995 18.940 1.00 48.84 205 PRO A CA 1
ATOM 1594 C C . PRO A 1 205 ? 1.964 4.166 19.939 1.00 48.84 205 PRO A C 1
ATOM 1596 O O . PRO A 1 205 ? 1.437 5.219 19.566 1.00 48.84 205 PRO A O 1
ATOM 1599 N N . PRO A 1 206 ? 2.402 3.965 21.203 1.00 45.44 206 PRO A N 1
ATOM 1600 C CA . PRO A 1 206 ? 2.088 4.900 22.282 1.00 45.44 206 PRO A CA 1
ATOM 1601 C C . PRO A 1 206 ? 2.410 6.346 21.895 1.00 45.44 206 PRO A C 1
ATOM 1603 O O . PRO A 1 206 ? 3.413 6.599 21.232 1.00 45.44 206 PRO A O 1
ATOM 1606 N N . SER A 1 207 ? 1.530 7.283 22.265 1.00 49.56 207 SER A N 1
ATOM 1607 C CA . SER A 1 207 ? 1.718 8.707 21.947 1.00 49.56 207 SER A CA 1
ATOM 1608 C C . SER A 1 207 ? 3.015 9.257 22.547 1.00 49.56 207 SER A C 1
ATOM 1610 O O . SER A 1 207 ? 3.618 10.170 21.988 1.00 49.56 207 SER A O 1
ATOM 1612 N N . ASP A 1 208 ? 3.436 8.674 23.667 1.00 52.34 208 ASP A N 1
ATOM 1613 C CA . ASP A 1 208 ? 4.756 8.840 24.253 1.00 52.34 208 ASP A CA 1
ATOM 1614 C C . ASP A 1 208 ? 5.749 7.941 23.509 1.00 52.34 208 ASP A C 1
ATOM 1616 O O . ASP A 1 208 ? 5.474 6.754 23.328 1.00 52.34 208 ASP A O 1
ATOM 1620 N N . LEU A 1 209 ? 6.915 8.475 23.125 1.00 53.47 209 LEU A N 1
ATOM 1621 C CA . LEU A 1 209 ? 8.010 7.684 22.548 1.00 53.47 209 LEU A CA 1
ATOM 1622 C C . LEU A 1 209 ? 8.270 6.454 23.438 1.00 53.47 209 LEU A C 1
ATOM 1624 O O . LEU A 1 209 ? 8.737 6.619 24.570 1.00 53.47 209 LEU A O 1
ATOM 1628 N N . PRO A 1 210 ? 7.953 5.226 22.986 1.00 53.19 210 PRO A N 1
ATOM 1629 C CA . PRO A 1 210 ? 8.021 4.074 23.865 1.00 53.19 210 PRO A CA 1
ATOM 1630 C C . PRO A 1 210 ? 9.481 3.787 24.196 1.00 53.19 210 PRO A C 1
ATOM 1632 O O . PRO A 1 210 ? 10.339 3.746 23.315 1.00 53.19 210 PRO A O 1
ATOM 1635 N N . ALA A 1 211 ? 9.757 3.525 25.475 1.00 59.09 211 ALA A N 1
ATOM 1636 C CA . ALA A 1 211 ? 11.107 3.262 25.979 1.00 59.09 211 ALA A CA 1
ATOM 1637 C C . ALA A 1 211 ? 11.790 2.030 25.341 1.00 59.09 211 ALA A C 1
ATOM 1639 O O . ALA A 1 211 ? 12.969 1.780 25.584 1.00 59.09 211 ALA A O 1
ATOM 1640 N N . LYS A 1 212 ? 11.057 1.247 24.536 1.00 65.31 212 LYS A N 1
ATOM 1641 C CA . LYS A 1 212 ? 11.548 0.110 23.758 1.00 65.31 212 LYS A CA 1
ATOM 1642 C C . LYS A 1 212 ? 10.997 0.175 22.334 1.00 65.31 212 LYS A C 1
ATOM 1644 O O . LYS A 1 212 ? 9.787 0.223 22.123 1.00 65.31 212 LYS A O 1
ATOM 1649 N N . VAL A 1 213 ? 11.892 0.072 21.351 1.00 62.06 213 VAL A N 1
ATOM 1650 C CA . VAL A 1 213 ? 11.553 0.061 19.914 1.00 62.06 213 VAL A CA 1
ATOM 1651 C C . VAL A 1 213 ? 10.634 -1.115 19.541 1.00 62.06 213 VAL A C 1
ATOM 1653 O O . VAL A 1 213 ? 9.792 -0.979 18.658 1.00 62.06 213 VAL A O 1
ATOM 1656 N N . GLY A 1 214 ? 10.728 -2.248 20.249 1.00 58.72 214 GLY A N 1
ATOM 1657 C CA . GLY A 1 214 ? 9.829 -3.395 20.052 1.00 58.72 214 GLY A CA 1
ATOM 1658 C C . GLY A 1 214 ? 8.354 -3.051 20.282 1.00 58.72 214 GLY A C 1
ATOM 1659 O O . GLY A 1 214 ? 7.516 -3.378 19.445 1.00 58.72 214 GLY A O 1
ATOM 1660 N N . ASP A 1 215 ? 8.041 -2.300 21.343 1.00 58.97 215 ASP A N 1
ATOM 1661 C CA . ASP A 1 215 ? 6.665 -1.903 21.671 1.00 58.97 215 ASP A CA 1
ATOM 1662 C C . ASP A 1 215 ? 6.094 -0.901 20.647 1.00 58.97 215 ASP A C 1
ATOM 1664 O O . ASP A 1 215 ? 4.891 -0.906 20.372 1.00 58.97 215 ASP A O 1
ATOM 1668 N N . TRP A 1 216 ? 6.956 -0.080 20.025 1.00 55.53 216 TRP A N 1
ATOM 1669 C CA . TRP A 1 216 ? 6.585 0.802 18.908 1.00 55.53 216 TRP A CA 1
ATOM 1670 C C . TRP A 1 216 ? 6.162 0.011 17.668 1.00 55.53 216 TRP A C 1
ATOM 1672 O O . TRP A 1 216 ? 5.120 0.286 17.075 1.00 55.53 216 TRP A O 1
ATOM 1682 N N . LEU A 1 217 ? 6.956 -1.007 17.321 1.00 59.59 217 LEU A N 1
ATOM 1683 C CA . LEU A 1 217 ? 6.712 -1.918 16.203 1.00 59.59 217 LEU A CA 1
ATOM 1684 C C . LEU A 1 217 ? 5.608 -2.953 16.499 1.00 59.59 217 LEU A C 1
ATOM 1686 O O . LEU A 1 217 ? 5.285 -3.758 15.635 1.00 59.59 217 LEU A O 1
ATOM 1690 N N . GLY A 1 218 ? 5.026 -2.976 17.705 1.00 53.41 218 GLY A N 1
ATOM 1691 C CA . GLY A 1 218 ? 4.029 -3.980 18.100 1.00 53.41 218 GLY A CA 1
ATOM 1692 C C . GLY A 1 218 ? 4.596 -5.395 18.293 1.00 53.41 218 GLY A C 1
ATOM 1693 O O . GLY A 1 218 ? 3.838 -6.368 18.255 1.00 53.41 218 GLY A O 1
ATOM 1694 N N . ILE A 1 219 ? 5.911 -5.511 18.497 1.00 55.78 219 ILE A N 1
ATOM 1695 C CA . ILE A 1 219 ? 6.658 -6.757 18.692 1.00 55.78 219 ILE A CA 1
ATOM 1696 C C . ILE A 1 219 ? 6.767 -7.038 20.198 1.00 55.78 219 ILE A C 1
ATOM 1698 O O . ILE A 1 219 ? 7.737 -6.657 20.850 1.00 55.78 219 ILE A O 1
ATOM 1702 N N . SER A 1 220 ? 5.767 -7.728 20.749 1.00 53.41 220 SER A N 1
ATOM 1703 C CA . SER A 1 220 ? 5.766 -8.227 22.137 1.00 53.41 220 SER A CA 1
ATOM 1704 C C . SER A 1 220 ? 6.371 -9.635 22.284 1.00 53.41 220 SER A C 1
ATOM 1706 O O . SER A 1 220 ? 6.509 -10.140 23.397 1.00 53.41 220 SER A O 1
ATOM 1708 N N . GLY A 1 221 ? 6.743 -10.277 21.173 1.00 56.38 221 GLY A N 1
ATOM 1709 C CA . GLY A 1 221 ? 7.301 -11.627 21.129 1.00 56.38 221 GLY A CA 1
ATOM 1710 C C . GLY A 1 221 ? 7.608 -12.080 19.699 1.00 56.38 221 GLY A C 1
ATOM 1711 O O . GLY A 1 221 ? 7.549 -11.291 18.756 1.00 56.38 221 GLY A O 1
ATOM 1712 N N . TRP A 1 222 ? 7.937 -13.362 19.529 1.00 53.19 222 TRP A N 1
ATOM 1713 C CA . TRP A 1 222 ? 8.298 -13.935 18.228 1.00 53.19 222 TRP A CA 1
ATOM 1714 C C . TRP A 1 222 ? 7.043 -14.296 17.406 1.00 53.19 222 TRP A C 1
ATOM 1716 O O . TRP A 1 222 ? 6.533 -15.415 17.476 1.00 53.19 222 TRP A O 1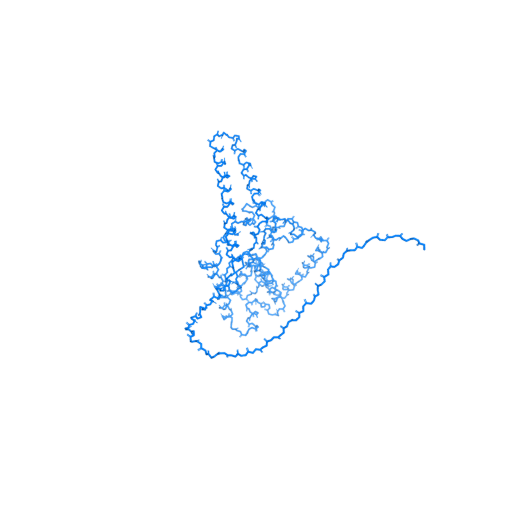
ATOM 1726 N N . GLY A 1 223 ? 6.498 -13.335 16.655 1.00 55.59 223 GLY A N 1
ATOM 1727 C CA . GLY A 1 223 ? 5.335 -13.532 15.779 1.00 55.59 223 GLY A CA 1
ATOM 1728 C C . GLY A 1 223 ? 4.624 -12.229 15.395 1.00 55.59 223 GLY A C 1
ATOM 1729 O O . GLY A 1 223 ? 4.882 -11.171 15.967 1.00 55.59 223 GLY A O 1
ATOM 1730 N N . PHE A 1 224 ? 3.702 -12.296 14.431 1.00 58.88 224 PHE A N 1
ATOM 1731 C CA . PHE A 1 224 ? 2.826 -11.168 14.097 1.00 58.88 224 PHE A CA 1
ATOM 1732 C C . PHE A 1 224 ? 1.675 -11.065 15.111 1.00 58.88 224 PHE A C 1
ATOM 1734 O O . PHE A 1 224 ? 0.757 -11.882 15.098 1.00 58.88 224 PHE A O 1
ATOM 1741 N N . THR A 1 225 ? 1.707 -10.043 15.970 1.00 69.25 225 THR A N 1
ATOM 1742 C CA . THR A 1 225 ? 0.537 -9.639 16.771 1.00 69.25 225 THR A CA 1
ATOM 1743 C C . THR A 1 225 ? -0.522 -8.999 15.872 1.00 69.25 225 THR A C 1
ATOM 1745 O O . THR A 1 225 ? -0.207 -8.448 14.810 1.00 69.25 225 THR A O 1
ATOM 1748 N N . LYS A 1 226 ? -1.786 -8.991 16.308 1.00 70.06 226 LYS A N 1
ATOM 1749 C CA . LYS A 1 226 ? -2.873 -8.348 15.540 1.00 70.06 226 LYS A CA 1
ATOM 1750 C C . LYS A 1 226 ? -2.656 -6.833 15.399 1.00 70.06 226 LYS A C 1
ATOM 1752 O O . LYS A 1 226 ? -3.007 -6.231 14.386 1.00 70.06 226 LYS A O 1
ATOM 1757 N N . ARG A 1 227 ? -1.997 -6.217 16.389 1.00 70.69 227 ARG A N 1
ATOM 1758 C CA . ARG A 1 227 ? -1.536 -4.819 16.347 1.00 70.69 227 ARG A CA 1
ATOM 1759 C C . ARG A 1 227 ? -0.438 -4.606 15.301 1.00 70.69 227 ARG A C 1
ATOM 1761 O O . ARG A 1 227 ? -0.496 -3.626 14.559 1.00 70.69 227 ARG A O 1
ATOM 1768 N N . ASN A 1 228 ? 0.536 -5.515 15.237 1.00 75.44 228 ASN A N 1
ATOM 1769 C CA . ASN A 1 228 ? 1.629 -5.458 14.270 1.00 75.44 228 ASN A CA 1
ATOM 1770 C C . ASN A 1 228 ? 1.118 -5.577 12.824 1.00 75.44 228 ASN A C 1
ATOM 1772 O O . ASN A 1 228 ? 1.586 -4.865 11.937 1.00 75.44 228 ASN A O 1
ATOM 1776 N N . GLU A 1 229 ? 0.108 -6.422 12.603 1.00 79.44 229 GLU A N 1
ATOM 1777 C CA . GLU A 1 229 ? -0.565 -6.588 11.311 1.00 79.44 229 GLU A CA 1
ATOM 1778 C C . GLU A 1 229 ? -1.192 -5.275 10.804 1.00 79.44 229 GLU A C 1
ATOM 1780 O O . GLU A 1 229 ? -0.950 -4.866 9.669 1.00 79.44 229 GLU A O 1
ATOM 1785 N N . VAL A 1 230 ? -1.946 -4.569 11.658 1.00 80.81 230 VAL A N 1
ATOM 1786 C CA . VAL A 1 230 ? -2.546 -3.263 11.319 1.00 80.81 230 VAL A CA 1
ATOM 1787 C C . VAL A 1 230 ? -1.470 -2.206 11.062 1.00 80.81 230 VAL A C 1
ATOM 1789 O O . VAL A 1 230 ? -1.590 -1.421 10.122 1.00 80.81 230 VAL A O 1
ATOM 1792 N N . PHE A 1 231 ? -0.404 -2.188 11.866 1.00 82.75 231 PHE A N 1
ATOM 1793 C CA . PHE A 1 231 ? 0.710 -1.257 11.687 1.00 82.75 231 PHE A CA 1
ATOM 1794 C C . PHE A 1 231 ? 1.421 -1.465 10.340 1.00 82.75 231 PHE A C 1
ATOM 1796 O O . PHE A 1 231 ? 1.534 -0.516 9.562 1.00 82.75 231 PHE A O 1
ATOM 1803 N N . HIS A 1 232 ? 1.802 -2.703 10.012 1.00 85.75 232 HIS A N 1
ATOM 1804 C CA . HIS A 1 232 ? 2.404 -3.040 8.717 1.00 85.75 232 HIS A CA 1
ATOM 1805 C C . HIS A 1 232 ? 1.443 -2.796 7.549 1.00 85.75 232 HIS A C 1
ATOM 1807 O O . HIS A 1 232 ? 1.867 -2.289 6.513 1.00 85.75 232 HIS A O 1
ATOM 1813 N N . GLY A 1 233 ? 0.143 -3.053 7.726 1.00 89.00 233 GLY A N 1
ATOM 1814 C CA . GLY A 1 233 ? -0.884 -2.716 6.742 1.00 89.00 233 GLY A CA 1
ATOM 1815 C C . GLY A 1 233 ? -0.930 -1.220 6.421 1.00 89.00 233 GLY A C 1
ATOM 1816 O O . GLY A 1 233 ? -0.915 -0.845 5.251 1.00 89.00 233 GLY A O 1
ATOM 1817 N N . ARG A 1 234 ? -0.911 -0.352 7.441 1.00 91.44 234 ARG A N 1
ATOM 1818 C CA . ARG A 1 234 ? -0.848 1.111 7.259 1.00 91.44 234 ARG A CA 1
ATOM 1819 C C . ARG A 1 234 ? 0.464 1.560 6.611 1.00 91.44 234 ARG A C 1
ATOM 1821 O O . ARG A 1 234 ? 0.431 2.407 5.721 1.00 91.44 234 ARG A O 1
ATOM 1828 N N . LEU A 1 235 ? 1.603 0.999 7.027 1.00 90.44 235 LEU A N 1
ATOM 1829 C CA . LEU A 1 235 ? 2.899 1.286 6.402 1.00 90.44 235 LEU A CA 1
ATOM 1830 C C . LEU A 1 235 ? 2.906 0.892 4.919 1.00 90.44 235 LEU A C 1
ATOM 1832 O O . LEU A 1 235 ? 3.356 1.681 4.095 1.00 90.44 235 LEU A O 1
ATOM 1836 N N . ALA A 1 236 ? 2.352 -0.271 4.565 1.00 92.56 236 ALA A N 1
ATOM 1837 C CA . ALA A 1 236 ? 2.238 -0.719 3.180 1.00 92.56 236 ALA A CA 1
ATOM 1838 C C . ALA A 1 236 ? 1.312 0.184 2.349 1.00 92.56 236 ALA A C 1
ATOM 1840 O O . ALA A 1 236 ? 1.674 0.544 1.232 1.00 92.56 236 ALA A O 1
ATOM 1841 N N . MET A 1 237 ? 0.167 0.622 2.894 1.00 93.00 237 MET A N 1
ATOM 1842 C CA . MET A 1 237 ? -0.704 1.606 2.227 1.00 93.00 237 MET A CA 1
ATOM 1843 C C . MET A 1 237 ? 0.039 2.914 1.919 1.00 93.00 237 MET A C 1
ATOM 1845 O O . MET A 1 237 ? -0.045 3.420 0.802 1.00 93.00 237 MET A O 1
ATOM 1849 N N . MET A 1 238 ? 0.774 3.463 2.895 1.00 92.88 238 MET A N 1
ATOM 1850 C CA . MET A 1 238 ? 1.528 4.709 2.711 1.00 92.88 238 MET A CA 1
ATOM 1851 C C . MET A 1 238 ? 2.710 4.528 1.752 1.00 92.88 238 MET A C 1
ATOM 1853 O O . MET A 1 238 ? 2.907 5.358 0.870 1.00 92.88 238 MET A O 1
ATOM 1857 N N . GLY A 1 239 ? 3.465 3.433 1.882 1.00 91.12 239 GLY A N 1
ATOM 1858 C CA . GLY A 1 239 ? 4.582 3.103 0.996 1.00 91.12 239 GLY A CA 1
ATOM 1859 C C . GLY A 1 239 ? 4.139 2.944 -0.458 1.00 91.12 239 GLY A C 1
ATOM 1860 O O . GLY A 1 239 ? 4.738 3.548 -1.344 1.00 91.12 239 GLY A O 1
ATOM 1861 N N . PHE A 1 240 ? 3.039 2.223 -0.698 1.00 91.69 240 PHE A N 1
ATOM 1862 C CA . PHE A 1 240 ? 2.459 2.064 -2.032 1.00 91.69 240 PHE A CA 1
ATOM 1863 C C . PHE A 1 240 ? 1.957 3.398 -2.609 1.00 91.69 240 PHE A C 1
ATOM 1865 O O . PHE A 1 240 ? 2.211 3.698 -3.774 1.00 91.69 240 PHE A O 1
ATOM 1872 N N . LEU A 1 241 ? 1.312 4.242 -1.792 1.00 91.38 241 LEU A N 1
ATOM 1873 C CA . LEU A 1 241 ? 0.874 5.579 -2.207 1.00 91.38 241 LEU A CA 1
ATOM 1874 C C . LEU A 1 241 ? 2.055 6.478 -2.611 1.00 91.38 241 LEU A C 1
ATOM 1876 O O . LEU A 1 241 ? 1.993 7.138 -3.648 1.00 91.38 241 LEU A O 1
ATOM 1880 N N . PHE A 1 242 ? 3.137 6.502 -1.826 1.00 90.88 242 PHE A N 1
ATOM 1881 C CA . PHE A 1 242 ? 4.328 7.283 -2.170 1.00 90.88 242 PHE A CA 1
ATOM 1882 C C . PHE A 1 242 ? 5.048 6.727 -3.401 1.00 90.88 242 PHE A C 1
ATOM 1884 O O . PHE A 1 242 ? 5.434 7.516 -4.263 1.00 90.88 242 PHE A O 1
ATOM 1891 N N . ALA A 1 243 ? 5.159 5.401 -3.531 1.00 90.12 243 ALA A N 1
ATOM 1892 C CA . ALA A 1 243 ? 5.725 4.759 -4.715 1.00 90.12 243 ALA A CA 1
ATOM 1893 C C . ALA A 1 243 ? 4.956 5.146 -5.990 1.00 90.12 243 ALA A C 1
ATOM 1895 O O . ALA A 1 243 ? 5.576 5.563 -6.965 1.00 90.12 243 ALA A O 1
ATOM 1896 N N . PHE A 1 244 ? 3.619 5.113 -5.954 1.00 90.56 244 PHE A N 1
ATOM 1897 C CA . PHE A 1 244 ? 2.753 5.539 -7.058 1.00 90.56 244 PHE A CA 1
ATOM 1898 C C . PHE A 1 244 ? 2.925 7.031 -7.407 1.00 90.56 244 PHE A C 1
ATOM 1900 O O . PHE A 1 244 ? 3.112 7.388 -8.570 1.00 90.56 244 PHE A O 1
ATOM 1907 N N . ILE A 1 245 ? 2.922 7.923 -6.405 1.00 90.44 245 ILE A N 1
ATOM 1908 C CA . ILE A 1 245 ? 3.101 9.374 -6.619 1.00 90.44 245 ILE A CA 1
ATOM 1909 C C . ILE A 1 245 ? 4.476 9.699 -7.217 1.00 90.44 245 ILE A C 1
ATOM 1911 O O . ILE A 1 245 ? 4.593 10.592 -8.059 1.00 90.44 245 ILE A O 1
ATOM 1915 N N . ASN A 1 246 ? 5.518 8.994 -6.786 1.00 90.12 246 ASN A N 1
ATOM 1916 C CA . ASN A 1 246 ? 6.862 9.161 -7.319 1.00 90.12 246 ASN A CA 1
ATOM 1917 C C . ASN A 1 246 ? 7.033 8.517 -8.700 1.00 90.12 246 ASN A C 1
ATOM 1919 O O . ASN A 1 246 ? 7.783 9.063 -9.508 1.00 90.12 246 ASN A O 1
ATOM 1923 N N . GLU A 1 247 ? 6.344 7.416 -9.014 1.00 91.31 247 GLU A N 1
ATOM 1924 C CA . GLU A 1 247 ? 6.366 6.818 -10.354 1.00 91.31 247 GLU A CA 1
ATOM 1925 C C . GLU A 1 247 ? 5.811 7.815 -11.379 1.00 91.31 247 GLU A C 1
ATOM 1927 O O . GLU A 1 247 ? 6.506 8.122 -12.344 1.00 91.31 247 GLU A O 1
ATOM 1932 N N . MET A 1 248 ? 4.668 8.456 -11.090 1.00 89.44 248 MET A N 1
ATOM 1933 C CA . MET A 1 248 ? 4.104 9.534 -11.927 1.00 89.44 248 MET A CA 1
ATOM 1934 C C . MET A 1 248 ? 5.061 10.722 -12.160 1.00 89.44 248 MET A C 1
ATOM 1936 O O . MET A 1 248 ? 4.885 11.477 -13.112 1.00 89.44 248 MET A O 1
ATOM 1940 N N . LYS A 1 249 ? 6.054 10.936 -11.284 1.00 88.38 249 LYS A N 1
ATOM 1941 C CA . LYS A 1 249 ? 7.034 12.034 -11.399 1.00 88.38 249 LYS A CA 1
ATOM 1942 C C . LYS A 1 249 ? 8.366 11.618 -12.015 1.00 88.38 249 LYS A C 1
ATOM 1944 O O . LYS A 1 249 ? 9.054 12.456 -12.589 1.00 88.38 249 LYS A O 1
ATOM 1949 N N . THR A 1 250 ? 8.777 10.368 -11.817 1.00 87.44 250 THR A N 1
ATOM 1950 C CA . THR A 1 250 ? 10.141 9.895 -12.113 1.00 87.44 250 THR A CA 1
ATOM 1951 C C . THR A 1 250 ? 10.195 8.808 -13.181 1.00 87.44 250 THR A C 1
ATOM 1953 O O . THR A 1 250 ? 11.286 8.500 -13.658 1.00 87.44 250 THR A O 1
ATOM 1956 N N . GLY A 1 251 ? 9.053 8.210 -13.536 1.00 85.81 251 GLY A N 1
ATOM 1957 C CA . GLY A 1 251 ? 8.945 7.077 -14.457 1.00 85.81 251 GLY A CA 1
ATOM 1958 C C . GLY A 1 251 ? 9.569 5.772 -13.947 1.00 85.81 251 GLY A C 1
ATOM 1959 O O . GLY A 1 251 ? 9.723 4.841 -14.734 1.00 85.81 251 GLY A O 1
ATOM 1960 N N . ARG A 1 252 ? 9.970 5.705 -12.667 1.00 88.38 252 ARG A N 1
ATOM 1961 C CA . ARG A 1 252 ? 10.628 4.544 -12.043 1.00 88.38 252 ARG A CA 1
ATOM 1962 C C . ARG A 1 252 ? 9.698 3.845 -11.056 1.00 88.38 252 ARG A C 1
ATOM 1964 O O . ARG A 1 252 ? 8.997 4.518 -10.298 1.00 88.38 252 ARG A O 1
ATOM 1971 N N . GLY A 1 253 ? 9.761 2.514 -11.026 1.00 89.62 253 GLY A N 1
ATOM 1972 C CA . GLY A 1 253 ? 9.096 1.696 -10.013 1.00 89.62 253 GLY A CA 1
ATOM 1973 C C . GLY A 1 253 ? 9.659 1.897 -8.600 1.00 89.62 253 GLY A C 1
ATOM 1974 O O . GLY A 1 253 ? 10.549 2.719 -8.364 1.00 89.62 253 GLY A O 1
ATOM 1975 N N . ALA A 1 254 ? 9.105 1.170 -7.634 1.00 91.19 254 ALA A N 1
ATOM 1976 C CA . ALA A 1 254 ? 9.411 1.340 -6.218 1.00 91.19 254 ALA A CA 1
ATOM 1977 C C . ALA A 1 254 ? 10.879 1.015 -5.886 1.00 91.19 254 ALA A C 1
ATOM 1979 O O . ALA A 1 254 ? 11.516 1.746 -5.126 1.00 91.19 254 ALA A O 1
ATOM 1980 N N . LEU A 1 255 ? 11.445 -0.042 -6.472 1.00 91.06 255 LEU A N 1
ATOM 1981 C CA . LEU A 1 255 ? 12.842 -0.427 -6.252 1.00 91.06 255 LEU A CA 1
ATOM 1982 C C . LEU A 1 255 ? 13.807 0.521 -6.975 1.00 91.06 255 LEU A C 1
ATOM 1984 O O . LEU A 1 255 ? 14.842 0.882 -6.411 1.00 91.06 255 LEU A O 1
ATOM 1988 N N . GLY A 1 256 ? 13.456 0.982 -8.177 1.00 90.12 256 GLY A N 1
ATOM 1989 C CA . GLY A 1 256 ? 14.207 1.999 -8.911 1.00 90.12 256 GLY A CA 1
ATOM 1990 C C . GLY A 1 256 ? 14.220 3.365 -8.211 1.00 90.12 256 GLY A C 1
ATOM 1991 O O . GLY A 1 256 ? 15.211 4.094 -8.291 1.00 90.12 256 GLY A O 1
ATOM 1992 N N . GLN A 1 257 ? 13.157 3.708 -7.476 1.00 91.19 257 GLN A N 1
ATOM 1993 C CA . GLN A 1 257 ? 13.128 4.880 -6.593 1.00 91.19 257 GLN A CA 1
ATOM 1994 C C . GLN A 1 257 ? 14.055 4.706 -5.384 1.00 91.19 257 GLN A C 1
ATOM 1996 O O . GLN A 1 257 ? 14.811 5.625 -5.070 1.00 91.19 257 GLN A O 1
ATOM 2001 N N . VAL A 1 258 ? 14.043 3.537 -4.728 1.00 91.31 258 VAL A N 1
ATOM 2002 C CA . VAL A 1 258 ? 14.946 3.245 -3.597 1.00 91.31 258 VAL A CA 1
ATOM 2003 C C . VAL A 1 258 ? 16.414 3.333 -4.024 1.00 91.31 258 VAL A C 1
ATOM 2005 O O . VAL A 1 258 ? 17.193 3.975 -3.323 1.00 91.31 258 VAL A O 1
ATOM 2008 N N . ALA A 1 259 ? 16.783 2.793 -5.192 1.00 91.00 259 ALA A N 1
ATOM 2009 C CA . ALA A 1 259 ? 18.125 2.970 -5.757 1.00 91.00 259 ALA A CA 1
ATOM 2010 C C . ALA A 1 259 ? 18.494 4.458 -5.880 1.00 91.00 259 ALA A C 1
ATOM 2012 O O . ALA A 1 259 ? 19.533 4.887 -5.377 1.00 91.00 259 ALA A O 1
ATOM 2013 N N . GLY A 1 260 ? 17.594 5.263 -6.460 1.00 89.00 260 GLY A N 1
ATOM 2014 C CA . GLY A 1 260 ? 17.774 6.707 -6.612 1.00 89.00 260 GLY A CA 1
ATOM 2015 C C . GLY A 1 260 ? 17.975 7.446 -5.284 1.00 89.00 260 GLY A C 1
ATOM 2016 O O . GLY A 1 260 ? 18.850 8.305 -5.198 1.00 89.00 260 GLY A O 1
ATOM 2017 N N . TYR A 1 261 ? 17.231 7.088 -4.231 1.00 89.69 261 TYR A N 1
ATOM 2018 C CA . TYR A 1 261 ? 17.414 7.661 -2.889 1.00 89.69 261 TYR A CA 1
ATOM 2019 C C . TYR A 1 261 ? 18.730 7.243 -2.216 1.00 89.69 261 TYR A C 1
ATOM 2021 O O . TYR A 1 261 ? 19.257 7.997 -1.401 1.00 89.69 261 TYR A O 1
ATOM 2029 N N . LEU A 1 262 ? 19.273 6.073 -2.560 1.00 91.31 262 LEU A N 1
ATOM 2030 C CA . LEU A 1 262 ? 20.568 5.586 -2.075 1.00 91.31 262 LEU A CA 1
ATOM 2031 C C . LEU A 1 262 ? 21.761 6.089 -2.910 1.00 91.31 262 LEU A C 1
ATOM 2033 O O . LEU A 1 262 ? 22.904 5.789 -2.572 1.00 91.31 262 LEU A O 1
ATOM 2037 N N . GLY A 1 263 ? 21.521 6.832 -3.997 1.00 90.31 263 GLY A N 1
ATOM 2038 C CA . GLY A 1 263 ? 22.566 7.245 -4.943 1.00 90.31 263 GLY A CA 1
ATOM 2039 C C . GLY A 1 263 ? 23.107 6.100 -5.810 1.00 90.31 263 GLY A C 1
ATOM 2040 O O . GLY A 1 263 ? 24.183 6.226 -6.390 1.00 90.31 263 GLY A O 1
ATOM 2041 N N . ILE A 1 264 ? 22.376 4.985 -5.893 1.00 91.88 264 ILE A N 1
ATOM 2042 C CA . ILE A 1 264 ? 22.727 3.792 -6.668 1.00 91.88 264 ILE A CA 1
ATOM 2043 C C . ILE A 1 264 ? 22.023 3.859 -8.029 1.00 91.88 264 ILE A C 1
ATOM 2045 O O . ILE A 1 264 ? 20.874 4.292 -8.138 1.00 91.88 264 ILE A O 1
ATOM 2049 N N . ILE A 1 265 ? 22.706 3.421 -9.088 1.00 88.06 265 ILE A N 1
ATOM 2050 C CA . ILE A 1 265 ? 22.104 3.298 -10.419 1.00 88.06 265 ILE A CA 1
ATOM 2051 C C . ILE A 1 265 ? 21.207 2.045 -10.423 1.00 88.06 265 ILE A C 1
ATOM 2053 O O . ILE A 1 265 ? 21.702 0.971 -10.091 1.00 88.06 265 ILE A O 1
ATOM 2057 N N . PRO A 1 266 ? 19.912 2.142 -10.786 1.00 88.31 266 PRO A N 1
ATOM 2058 C CA . PRO A 1 266 ? 19.020 0.986 -10.856 1.00 88.31 266 PRO A CA 1
ATOM 2059 C C . PRO A 1 266 ? 19.313 0.148 -12.110 1.00 88.31 266 PRO A C 1
ATOM 2061 O O . PRO A 1 266 ? 18.634 0.273 -13.129 1.00 88.31 266 PRO A O 1
ATOM 2064 N N . ASP A 1 267 ? 20.353 -0.676 -12.035 1.00 89.81 267 ASP A N 1
ATOM 2065 C CA . ASP A 1 267 ? 20.787 -1.609 -13.072 1.00 89.81 267 ASP A CA 1
ATOM 2066 C C . ASP A 1 267 ? 20.448 -3.072 -12.715 1.00 89.81 267 ASP A C 1
ATOM 2068 O O . ASP A 1 267 ? 19.896 -3.376 -11.655 1.00 89.81 267 ASP A O 1
ATOM 2072 N N . ALA A 1 268 ? 20.799 -4.017 -13.590 1.00 88.56 268 ALA A N 1
ATOM 2073 C CA . ALA A 1 268 ? 20.556 -5.440 -13.340 1.00 88.56 268 ALA A CA 1
ATOM 2074 C C . ALA A 1 268 ? 21.270 -5.970 -12.073 1.00 88.56 268 ALA A C 1
ATOM 2076 O O . ALA A 1 268 ? 20.785 -6.919 -11.448 1.00 88.56 268 ALA A O 1
ATOM 2077 N N . ALA A 1 269 ? 22.391 -5.365 -11.658 1.00 90.69 269 ALA A N 1
ATOM 2078 C CA . ALA A 1 269 ? 23.074 -5.718 -10.414 1.00 90.69 269 ALA A CA 1
ATOM 2079 C C . ALA A 1 269 ? 22.256 -5.277 -9.187 1.00 90.69 269 ALA A C 1
ATOM 2081 O O . ALA A 1 269 ? 22.111 -6.054 -8.244 1.00 90.69 269 ALA A O 1
ATOM 2082 N N . TRP A 1 270 ? 21.638 -4.092 -9.225 1.00 91.56 270 TRP A N 1
ATOM 2083 C CA . TRP A 1 270 ? 20.693 -3.638 -8.203 1.00 91.56 270 TRP A CA 1
ATOM 2084 C C . TRP A 1 270 ? 19.490 -4.582 -8.066 1.00 91.56 270 TRP A C 1
ATOM 2086 O O . TRP A 1 270 ? 19.240 -5.098 -6.976 1.00 91.56 270 TRP A O 1
ATOM 2096 N N . TYR A 1 271 ? 18.771 -4.881 -9.154 1.00 91.00 271 TYR A N 1
ATOM 2097 C CA . TYR A 1 271 ? 17.566 -5.723 -9.066 1.00 91.00 271 TYR A CA 1
ATOM 2098 C C . TYR A 1 271 ? 17.876 -7.176 -8.677 1.00 91.00 271 TYR A C 1
ATOM 2100 O O . TYR A 1 271 ? 17.126 -7.778 -7.905 1.00 91.00 271 TYR A O 1
ATOM 2108 N N . SER A 1 272 ? 19.005 -7.734 -9.130 1.00 90.81 272 SER A N 1
ATOM 2109 C CA . SER A 1 272 ? 19.455 -9.059 -8.676 1.00 90.81 272 SER A CA 1
ATOM 2110 C C . SER A 1 272 ? 19.899 -9.055 -7.207 1.00 90.81 272 SER A C 1
ATOM 2112 O O . SER A 1 272 ? 19.603 -10.010 -6.488 1.00 90.81 272 SER A O 1
ATOM 2114 N N . ALA A 1 273 ? 20.509 -7.974 -6.706 1.00 91.00 273 ALA A N 1
ATOM 2115 C CA . ALA A 1 273 ? 20.775 -7.804 -5.277 1.00 91.00 273 ALA A CA 1
ATOM 2116 C C . ALA A 1 273 ? 19.477 -7.707 -4.451 1.00 91.00 273 ALA A C 1
ATOM 2118 O O . ALA A 1 273 ? 19.378 -8.360 -3.410 1.00 91.00 273 ALA A O 1
ATOM 2119 N N . CYS A 1 274 ? 18.456 -6.982 -4.926 1.00 90.62 274 CYS A N 1
ATOM 2120 C CA . CYS A 1 274 ? 17.129 -6.953 -4.302 1.00 90.62 274 CYS A CA 1
ATOM 2121 C C . CYS A 1 274 ? 16.485 -8.347 -4.252 1.00 90.62 274 CYS A C 1
ATOM 2123 O O . CYS A 1 274 ? 15.972 -8.742 -3.204 1.00 90.62 274 CYS A O 1
ATOM 2125 N N . LEU A 1 275 ? 16.550 -9.113 -5.347 1.00 90.69 275 LEU A N 1
ATOM 2126 C CA . LEU A 1 275 ? 16.026 -10.481 -5.410 1.00 90.69 275 LEU A CA 1
ATOM 2127 C C . LEU A 1 275 ? 16.755 -11.421 -4.443 1.00 90.69 275 LEU A C 1
ATOM 2129 O O . LEU A 1 275 ? 16.112 -12.139 -3.680 1.00 90.69 275 LEU A O 1
ATOM 2133 N N . ASN A 1 276 ? 18.088 -11.386 -4.430 1.00 91.38 276 ASN A N 1
ATOM 2134 C CA . ASN A 1 276 ? 18.900 -12.183 -3.512 1.00 91.38 276 ASN A CA 1
ATOM 2135 C C . ASN A 1 276 ? 18.607 -11.817 -2.049 1.00 91.38 276 ASN A C 1
ATOM 2137 O O . ASN A 1 276 ? 18.426 -12.706 -1.219 1.00 91.38 276 ASN A O 1
ATOM 2141 N N . GLY A 1 277 ? 18.484 -10.521 -1.742 1.00 89.50 277 GLY A N 1
ATOM 2142 C CA . GLY A 1 277 ? 18.077 -10.033 -0.426 1.00 89.50 277 GLY A CA 1
ATOM 2143 C C . GLY A 1 277 ? 16.693 -10.539 -0.014 1.00 89.50 277 GLY A C 1
ATOM 2144 O O . GLY A 1 277 ? 16.534 -11.024 1.105 1.00 89.50 277 GLY A O 1
ATOM 2145 N N . PHE A 1 278 ? 15.716 -10.508 -0.926 1.00 88.81 278 PHE A N 1
ATOM 2146 C CA . PHE A 1 278 ? 14.376 -11.053 -0.694 1.00 88.81 278 PHE A CA 1
ATOM 2147 C C . PHE A 1 278 ? 14.407 -12.565 -0.434 1.00 88.81 278 PHE A C 1
ATOM 2149 O O . PHE A 1 278 ? 13.843 -13.015 0.559 1.00 88.81 278 PHE A O 1
ATOM 2156 N N . ILE A 1 279 ? 15.117 -13.344 -1.258 1.00 90.50 279 ILE A N 1
ATOM 2157 C CA . ILE A 1 279 ? 15.245 -14.803 -1.098 1.00 90.50 279 ILE A CA 1
ATOM 2158 C C . ILE A 1 279 ? 15.901 -15.151 0.243 1.00 90.50 279 ILE A C 1
ATOM 2160 O O . ILE A 1 279 ? 15.371 -15.980 0.983 1.00 90.50 279 ILE A O 1
ATOM 2164 N N . VAL A 1 2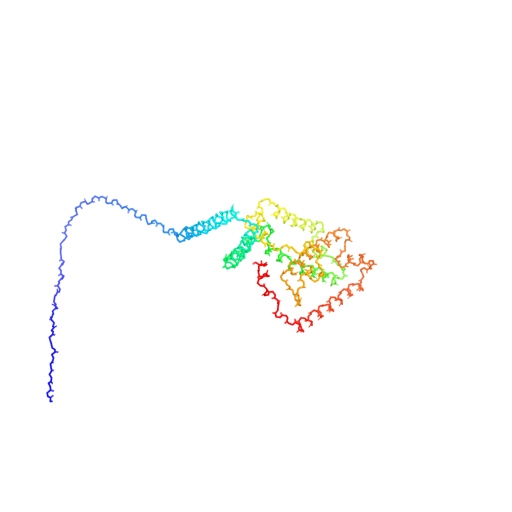80 ? 17.019 -14.502 0.589 1.00 91.75 280 VAL A N 1
ATOM 2165 C CA . VAL A 1 280 ? 17.720 -14.725 1.864 1.00 91.75 280 VAL A CA 1
ATOM 2166 C C . VAL A 1 280 ? 16.829 -14.344 3.046 1.00 91.75 280 VAL A C 1
ATOM 2168 O O . VAL A 1 280 ? 16.701 -15.125 3.987 1.00 91.75 280 VAL A O 1
ATOM 2171 N N . PHE A 1 281 ? 16.155 -13.193 2.994 1.00 87.44 281 PHE A N 1
ATOM 2172 C CA . PHE A 1 281 ? 15.229 -12.766 4.042 1.00 87.44 281 PHE A CA 1
ATOM 2173 C C . PHE A 1 281 ? 14.050 -13.737 4.203 1.00 87.44 281 PHE A C 1
ATOM 2175 O O . PHE A 1 281 ? 13.739 -14.142 5.323 1.00 87.44 281 PHE A O 1
ATOM 2182 N N . SER A 1 282 ? 13.421 -14.166 3.104 1.00 85.94 282 SER A N 1
ATOM 2183 C CA . SER A 1 282 ? 12.335 -15.151 3.126 1.00 85.94 282 SER A CA 1
ATOM 2184 C C . SER A 1 282 ? 12.793 -16.503 3.671 1.00 85.94 282 SER A C 1
ATOM 2186 O O . SER A 1 282 ? 12.083 -17.092 4.482 1.00 85.94 282 SER A O 1
ATOM 2188 N N . ALA A 1 283 ? 13.981 -16.981 3.290 1.00 86.56 283 ALA A N 1
ATOM 2189 C CA . ALA A 1 283 ? 14.549 -18.227 3.801 1.00 86.56 283 ALA A CA 1
ATOM 2190 C C . ALA A 1 283 ? 14.865 -18.147 5.305 1.00 86.56 283 ALA A C 1
ATOM 2192 O O . ALA A 1 283 ? 14.551 -19.080 6.044 1.00 86.56 283 ALA A O 1
ATOM 2193 N N . LEU A 1 284 ? 15.420 -17.023 5.776 1.00 86.69 284 LEU A N 1
ATOM 2194 C CA . LEU A 1 284 ? 15.667 -16.775 7.200 1.00 86.69 284 LEU A CA 1
ATOM 2195 C C . LEU A 1 284 ? 14.362 -16.704 8.002 1.00 86.69 284 LEU A C 1
ATOM 2197 O O . LEU A 1 284 ? 14.264 -17.336 9.052 1.00 86.69 284 LEU A O 1
ATOM 2201 N N . MET A 1 285 ? 13.347 -15.991 7.506 1.00 81.69 285 MET A N 1
ATOM 2202 C CA . MET A 1 285 ? 12.045 -15.886 8.175 1.00 81.69 285 MET A CA 1
ATOM 2203 C C . MET A 1 285 ? 11.292 -17.218 8.188 1.00 81.69 285 MET A C 1
ATOM 2205 O O . MET A 1 285 ? 10.737 -17.589 9.221 1.00 81.69 285 MET A O 1
ATOM 2209 N N . LEU A 1 286 ? 11.326 -17.980 7.090 1.00 82.19 286 LEU A N 1
ATOM 2210 C CA . LEU A 1 286 ? 10.761 -19.327 7.030 1.00 82.19 286 LEU A CA 1
ATOM 2211 C C . LEU A 1 286 ? 11.483 -20.268 8.005 1.00 82.19 286 LEU A C 1
ATOM 2213 O O . LEU A 1 286 ? 10.834 -20.883 8.850 1.00 82.19 286 LEU A O 1
ATOM 2217 N N . GLY A 1 287 ? 12.815 -20.338 7.945 1.00 80.75 287 GLY A N 1
ATOM 2218 C CA . GLY A 1 287 ? 13.620 -21.170 8.839 1.00 80.75 287 GLY A CA 1
ATOM 2219 C C . GLY A 1 287 ? 13.390 -20.828 10.310 1.00 80.75 287 GLY A C 1
ATOM 2220 O O . GLY A 1 287 ? 13.143 -21.715 11.124 1.00 80.75 287 GLY A O 1
ATOM 2221 N N . ALA A 1 288 ? 13.368 -19.541 10.650 1.00 76.31 288 ALA A N 1
ATOM 2222 C CA . ALA A 1 288 ? 13.091 -19.105 12.008 1.00 76.31 288 ALA A CA 1
ATOM 2223 C C . ALA A 1 288 ? 11.626 -19.359 12.425 1.00 76.31 288 ALA A C 1
ATOM 2225 O O . ALA A 1 288 ? 11.395 -19.715 13.574 1.00 76.31 288 ALA A O 1
ATOM 2226 N N . SER A 1 289 ? 10.645 -19.312 11.512 1.00 70.94 289 SER A N 1
ATOM 2227 C CA . SER A 1 289 ? 9.258 -19.715 11.818 1.00 70.94 289 SER A CA 1
ATOM 2228 C C . SER A 1 289 ? 9.100 -21.213 12.119 1.00 70.94 289 SER A C 1
ATOM 2230 O O . SER A 1 289 ? 8.252 -21.591 12.925 1.00 70.94 289 SER A O 1
ATOM 2232 N N . ILE A 1 290 ? 9.952 -22.058 11.526 1.00 76.88 290 ILE A N 1
ATOM 2233 C CA . ILE A 1 290 ? 10.017 -23.501 11.801 1.00 76.88 290 ILE A CA 1
ATOM 2234 C C . ILE A 1 290 ? 10.737 -23.771 13.136 1.00 76.88 290 ILE A C 1
ATOM 2236 O O . ILE A 1 290 ? 10.323 -24.651 13.889 1.00 76.88 290 ILE A O 1
ATOM 2240 N N . LEU A 1 291 ? 11.795 -23.011 13.445 1.00 69.69 291 LEU A N 1
ATOM 2241 C CA . LEU A 1 291 ? 12.586 -23.138 14.680 1.00 69.69 291 LEU A CA 1
ATOM 2242 C C . LEU A 1 291 ? 11.896 -22.538 15.915 1.00 69.69 291 LEU A C 1
ATOM 2244 O O . LEU A 1 291 ? 12.071 -23.044 17.023 1.00 69.69 291 LEU A O 1
ATOM 2248 N N . PHE A 1 292 ? 11.091 -21.491 15.730 1.00 67.56 292 PHE A N 1
ATOM 2249 C CA . PHE A 1 292 ? 10.313 -20.824 16.772 1.00 67.56 292 PHE A CA 1
ATOM 2250 C C . PHE A 1 292 ? 8.806 -20.922 16.471 1.00 67.56 292 PHE A C 1
ATOM 2252 O O . PHE A 1 292 ? 8.169 -19.903 16.189 1.00 67.56 292 PHE A O 1
ATOM 2259 N N . PRO A 1 293 ? 8.202 -22.129 16.548 1.00 59.94 293 PRO A N 1
ATOM 2260 C CA . PRO A 1 293 ? 6.768 -22.323 16.361 1.00 59.94 293 PRO A CA 1
ATOM 2261 C C . PRO A 1 293 ? 6.015 -21.705 17.546 1.00 59.94 293 PRO A C 1
ATOM 2263 O O . PRO A 1 293 ? 5.735 -22.351 18.562 1.00 59.94 293 PRO A O 1
ATOM 2266 N N . SER A 1 294 ? 5.733 -20.408 17.447 1.00 54.41 294 SER A N 1
ATOM 2267 C CA . SER A 1 294 ? 5.196 -19.623 18.547 1.00 54.41 294 SER A CA 1
ATOM 2268 C C . SER A 1 294 ? 3.753 -20.011 18.862 1.00 54.41 294 SER A C 1
ATOM 2270 O O . SER A 1 294 ? 2.802 -19.571 18.220 1.00 54.41 294 SER A O 1
ATOM 2272 N N . ARG A 1 295 ? 3.577 -20.763 19.958 1.00 46.94 295 ARG A N 1
ATOM 2273 C CA . ARG A 1 295 ? 2.284 -21.062 20.616 1.00 46.94 295 ARG A CA 1
ATOM 2274 C C . ARG A 1 295 ? 1.586 -19.816 21.212 1.00 46.94 295 ARG A C 1
ATOM 2276 O O . ARG A 1 295 ? 0.804 -19.938 22.145 1.00 46.94 295 ARG A O 1
ATOM 2283 N N . LEU A 1 296 ? 1.923 -18.623 20.722 1.00 47.47 296 LEU A N 1
ATOM 2284 C CA . LEU A 1 296 ? 1.568 -17.303 21.256 1.00 47.47 296 LEU A CA 1
ATOM 2285 C C . LEU A 1 296 ? 1.105 -16.340 20.146 1.00 47.47 296 LEU A C 1
ATOM 2287 O O . LEU A 1 296 ? 1.134 -15.123 20.316 1.00 47.47 296 LEU A O 1
ATOM 2291 N N . GLN A 1 297 ? 0.680 -16.860 18.992 1.00 52.00 297 GLN A N 1
ATOM 2292 C CA . GLN A 1 297 ? 0.101 -16.036 17.930 1.00 52.00 297 GLN A CA 1
ATOM 2293 C C . GLN A 1 297 ? -1.338 -15.635 18.292 1.00 52.00 297 GLN A C 1
ATOM 2295 O O . GLN A 1 297 ? -2.289 -16.372 18.047 1.00 52.00 297 GLN A O 1
ATOM 2300 N N . GLY A 1 298 ? -1.481 -14.444 18.879 1.00 49.03 298 GLY A N 1
ATOM 2301 C CA . GLY A 1 298 ? -2.746 -13.706 18.946 1.00 49.03 298 GLY A CA 1
ATOM 2302 C C . GLY A 1 298 ? -3.782 -14.157 19.983 1.00 49.03 298 GLY A C 1
ATOM 2303 O O . GLY A 1 298 ? -4.935 -13.771 19.830 1.00 49.03 298 GLY A O 1
ATOM 2304 N N . SER A 1 299 ? -3.408 -14.932 21.014 1.00 41.91 299 SER A N 1
ATOM 2305 C CA . SER A 1 299 ? -4.330 -15.416 22.067 1.00 41.91 299 SER A CA 1
ATOM 2306 C C . SER A 1 299 ? -4.335 -14.584 23.362 1.00 41.91 299 SER A C 1
ATOM 2308 O O . SER A 1 299 ? -4.727 -15.083 24.419 1.00 41.91 299 SER A O 1
ATOM 2310 N N . ASN A 1 300 ? -3.867 -13.336 23.320 1.00 44.53 300 ASN A N 1
ATOM 2311 C CA . ASN A 1 300 ? -4.157 -12.388 24.393 1.00 44.53 300 ASN A CA 1
ATOM 2312 C C . ASN A 1 300 ? -5.597 -11.913 24.190 1.00 44.53 300 ASN A C 1
ATOM 2314 O O . ASN A 1 300 ? -5.889 -11.336 23.147 1.00 44.53 300 ASN A O 1
ATOM 2318 N N . ALA A 1 301 ? -6.481 -12.103 25.173 1.00 44.44 301 ALA A N 1
ATOM 2319 C CA . ALA A 1 301 ? -7.894 -11.725 25.040 1.00 44.44 301 ALA A CA 1
ATOM 2320 C C . ALA A 1 301 ? -8.094 -10.227 24.700 1.00 44.44 301 ALA A C 1
ATOM 2322 O O . ALA A 1 301 ? -9.031 -9.869 23.998 1.00 44.44 301 ALA A O 1
ATOM 2323 N N . SER A 1 302 ? -7.159 -9.358 25.103 1.00 46.19 302 SER A N 1
ATOM 2324 C CA . SER A 1 302 ? -7.126 -7.931 24.742 1.00 46.19 302 SER A CA 1
ATOM 2325 C C . SER A 1 302 ? -6.642 -7.630 23.311 1.00 46.19 302 SER A C 1
ATOM 2327 O O . SER A 1 302 ? -6.761 -6.499 22.842 1.00 46.19 302 SER A O 1
ATOM 2329 N N . GLU A 1 303 ? -6.088 -8.613 22.593 1.00 46.25 303 GLU A N 1
ATOM 2330 C CA . GLU A 1 303 ? -5.878 -8.553 21.140 1.00 46.25 303 GLU A CA 1
ATOM 2331 C C . GLU A 1 303 ? -7.060 -9.155 20.362 1.00 46.25 303 GLU A C 1
ATOM 2333 O O . GLU A 1 303 ? -7.234 -8.834 19.186 1.00 46.25 303 GLU A O 1
ATOM 2338 N N . ASP A 1 304 ? -7.902 -9.996 20.974 1.00 48.06 304 ASP A N 1
ATOM 2339 C CA . ASP A 1 304 ? -9.173 -10.415 20.365 1.00 48.06 304 ASP A CA 1
ATOM 2340 C C . ASP A 1 304 ? -10.134 -9.237 20.195 1.00 48.06 304 ASP A C 1
ATOM 2342 O O . ASP A 1 304 ? -10.772 -9.134 19.147 1.00 48.06 304 ASP A O 1
ATOM 2346 N N . ASP A 1 305 ? -10.081 -8.261 21.105 1.00 47.50 305 ASP A N 1
ATOM 2347 C CA . ASP A 1 305 ? -10.740 -6.961 20.961 1.00 47.50 305 ASP A CA 1
ATOM 2348 C C . ASP A 1 305 ? -10.345 -6.189 19.691 1.00 47.50 305 ASP A C 1
ATOM 2350 O O . ASP A 1 305 ? -10.991 -5.184 19.411 1.00 47.50 305 ASP A O 1
ATOM 2354 N N . ILE A 1 306 ? -9.333 -6.608 18.904 1.00 50.50 306 ILE A N 1
ATOM 2355 C CA . ILE A 1 306 ? -8.956 -6.019 17.596 1.00 50.50 306 ILE A CA 1
ATOM 2356 C C . ILE A 1 306 ? -9.892 -6.462 16.443 1.00 50.50 306 ILE A C 1
ATOM 2358 O O . ILE A 1 306 ? -9.805 -5.892 15.351 1.00 50.50 306 ILE A O 1
ATOM 2362 N N . TYR A 1 307 ? -10.841 -7.380 16.673 1.00 46.53 307 TYR A N 1
ATOM 2363 C CA . TYR A 1 307 ? -11.835 -7.802 15.670 1.00 46.53 307 TYR A CA 1
ATOM 2364 C C . TYR A 1 307 ? -13.280 -7.496 16.074 1.00 46.53 307 TYR A C 1
ATOM 2366 O O . TYR A 1 307 ? -13.857 -8.242 16.885 1.00 46.53 307 TYR A O 1
#

Foldseek 3Di:
DDDDDDDDDDDDDDDDDDDDDDDDDDDDDDDDDPPPPPPPPPDPVVVVVVVVVVVVVVVVVVVVVVVVVVVLVVQVVPDDDVVVVVSVVVVVVVVVVVVVVVLPPDLLPFDDDDPPQAADTLVVLLVLLVVLVVVLVVQLVCLLVDPVSAGPLVVCCVVVVDDSVVSVVVVVVVVCRNCCRHPPPPHPNPPPSRVVLVVPDDDAQDPPPDPDVCSSCVNPDPDQQLNNSSVSSVVSVVLVVVQVVVCVVPVHGSQCVVCVVVVHHPDNVSSVVVVVVVVVVVVVSVVVCVVCVDPPHHPPVVSVSSD

pLDDT: mean 70.31, std 19.07, range [32.56, 93.88]

Secondary structure (DSSP, 8-state):
------------------------PPP-----------------HHHHHHHHHHHHHHHHHHHHHHHHHHHHHHHHHS--TTHHHHHHHHHHHHHHHHHHHHHTSSTT------TTS----HHHHHHHHHHHHHHHHHHHHHHHHSTT---HHHHHHHHH---HHHHHHHHHHHHHHHHHHHHSTTSGGG-HHHHHHHHHSPPSS-SS--SSHHHHTT-SSSS--HHHHHHHHHHHHHHHHHHHHHHHHHS--HHHHHHHHTT---SHHHHHHHHHHHHHHHHHHHHHHHHS--TTSS--HHHHTT-

InterPro domains:
  IPR022796 Chlorophyll A-B binding protein [PF00504] (121-247)

Sequence (307 aa):
MMLTRKAIAGPGVVSSRSTARAGVAPVPLQPRLRSSVVRRFKENNEETDLEMQRRREMEEVRRRQEEAINKIRDSAQDVGNSAKQEIKKDVRQVVDTVEASSAGKGYSSAIRVPIWMPAFTRRREVFMGRIAMVAFAVSCGLEIFTADHLGPIRQVQLWSGLDESTVVALIMGIIAYNVLGGLGPWSPTFAPENLRDVARRPRGPPSDLPAKVGDWLGISGWGFTKRNEVFHGRLAMMGFLFAFINEMKTGRGALGQVAGYLGIIPDAAWYSACLNGFIVFSALMLGASILFPSRLQGSNASEDDIY

Radius of gyration: 37.36 Å; chains: 1; bounding box: 113×95×77 Å

Organism: Chlamydomonas reinhardtii (NCBI:txid3055)